Protein AF-A0A965MFN8-F1 (afdb_monomer_lite)

Foldseek 3Di:
DDDDPVPADAQDWDWDWDQDPNFIWIKTWHWYFDADPNDTDTDIDIDTHTVVVVVVVVVVVVVVVVVVVVVVVVVVVVCVVVVCVVLCVLVVVVVVVVVVDDPPPLDQDDDDHPPVCVVVSVVSNVVSVVVVVVVVVVVVLVVVLVVVLVVLVVVLVVLVVCLVVDPDPVSNVVSVVVSVVSVVVSVVSVVVSVVVVVVVPPPPDPDDDPVVVVVVVVVVVVVVVVVVVVD

pLDDT: mean 81.12, std 11.07, range [46.25, 98.06]

Sequence (231 aa):
MRPLERDLTLNTPTLFTSNHRGQPVQVVQLMEKARIDGLEGLVQVSVWQDLQQRQALAAELAVQSGLTALLLISTVCLVVVFGIRIGLKPLSSVEQAISIRSSTDLRPIRRNVPVEVMHIVQRLNKLFSEVTEEQSSRDRFISNAAHQLRNPIAAIQSLAEVAQGAPDLYEAQQRNRELVKASRSLVRLTEQLLSYERIRNIPVHKQPHEFDKFIAGILSAQISKVLKSEV

Secondary structure (DSSP, 8-state):
-PPPGGG--BT--EEEEEEETTEEEEEEEEEEEEEETTEEEEEEEEEEEEHHHHHHHHHHHHHHHHHHHHHHHHHHHHHHHHHHHHHHHHHHHHHHHHHT--TT--PPP-S---HHHHHHHHHHHHHHHHHHHHHHHHHHHHHHHHHHHHHHHHHHHHHHHHHHT-SSHHHHHHHHHHHHHHHHHHHHHHHHHHHHHHHHTS--------HHHHHHHHHHHHHHHHHTS--

Structure (mmCIF, N/CA/C/O backbone):
data_AF-A0A965MFN8-F1
#
_entry.id   AF-A0A965MFN8-F1
#
loop_
_atom_site.group_PDB
_atom_site.id
_atom_site.type_symbol
_atom_site.label_atom_id
_atom_site.label_alt_id
_atom_site.label_comp_id
_atom_site.label_asym_id
_atom_site.label_entity_id
_atom_site.label_seq_id
_atom_site.pdbx_PDB_ins_code
_atom_site.Cartn_x
_atom_site.Cartn_y
_atom_site.Cartn_z
_atom_site.occupancy
_atom_site.B_iso_or_equiv
_atom_site.auth_seq_id
_atom_site.auth_comp_id
_atom_site.auth_asym_id
_atom_site.auth_atom_id
_atom_site.pdbx_PDB_model_num
ATOM 1 N N . MET A 1 1 ? 27.382 24.927 -66.625 1.00 53.03 1 MET A N 1
ATOM 2 C CA . MET A 1 1 ? 27.795 25.845 -67.710 1.00 53.03 1 MET A CA 1
ATOM 3 C C . MET A 1 1 ? 29.182 25.393 -68.144 1.00 53.03 1 MET A C 1
ATOM 5 O O . MET A 1 1 ? 30.010 25.204 -67.265 1.00 53.03 1 MET A O 1
ATOM 9 N N . ARG A 1 2 ? 29.398 25.067 -69.427 1.00 63.47 2 ARG A N 1
ATOM 10 C CA . ARG A 1 2 ? 30.714 24.622 -69.928 1.00 63.47 2 ARG A CA 1
ATOM 11 C C . ARG A 1 2 ? 31.681 25.817 -69.843 1.00 63.47 2 ARG A C 1
ATOM 13 O O . ARG A 1 2 ? 31.294 26.871 -70.344 1.00 63.47 2 ARG A O 1
ATOM 20 N N . PRO A 1 3 ? 32.864 25.694 -69.219 1.00 58.94 3 PRO A N 1
ATOM 21 C CA . PRO A 1 3 ? 33.851 26.770 -69.219 1.00 58.94 3 PRO A CA 1
ATOM 22 C C . PRO A 1 3 ? 34.286 27.060 -70.661 1.00 58.94 3 PRO A C 1
ATOM 24 O O . PRO A 1 3 ? 34.419 26.135 -71.471 1.00 58.94 3 PRO A O 1
ATOM 27 N N . LEU A 1 4 ? 34.434 28.340 -71.010 1.00 60.00 4 LEU A N 1
ATOM 28 C CA . LEU A 1 4 ? 34.966 28.726 -72.316 1.00 60.00 4 LEU A CA 1
ATOM 29 C C . LEU A 1 4 ? 36.452 28.342 -72.367 1.00 60.00 4 LEU A C 1
ATOM 31 O O . LEU A 1 4 ? 37.129 28.369 -71.345 1.00 60.00 4 LEU A O 1
ATOM 35 N N . GLU A 1 5 ? 36.987 28.016 -73.549 1.00 58.25 5 GLU A N 1
ATOM 36 C CA . GLU A 1 5 ? 38.402 27.612 -73.727 1.00 58.25 5 GLU A CA 1
ATOM 37 C C . GLU A 1 5 ? 39.415 28.638 -73.182 1.00 58.25 5 GLU A C 1
ATOM 39 O O . GLU A 1 5 ? 40.565 28.305 -72.924 1.00 58.25 5 GLU A O 1
ATOM 44 N N . ARG A 1 6 ? 38.971 29.880 -72.960 1.00 53.03 6 ARG A N 1
ATOM 45 C CA . ARG A 1 6 ? 39.760 30.972 -72.378 1.00 53.03 6 ARG A CA 1
ATOM 46 C C . ARG A 1 6 ? 39.935 30.891 -70.858 1.00 53.03 6 ARG A C 1
ATOM 48 O O . ARG A 1 6 ? 40.827 31.553 -70.342 1.00 53.03 6 ARG A O 1
ATOM 55 N N . ASP A 1 7 ? 39.130 30.086 -70.169 1.00 58.22 7 ASP A N 1
ATOM 56 C CA . ASP A 1 7 ? 39.093 30.021 -68.701 1.00 58.22 7 ASP A CA 1
ATOM 57 C C . ASP A 1 7 ? 39.839 28.797 -68.138 1.00 58.22 7 ASP A C 1
ATOM 59 O O . ASP A 1 7 ? 39.896 28.597 -66.925 1.00 58.22 7 ASP A O 1
ATOM 63 N N . LEU A 1 8 ? 40.405 27.952 -69.006 1.00 63.88 8 LEU A N 1
ATOM 64 C CA . LEU A 1 8 ? 41.173 26.780 -68.600 1.00 63.88 8 LEU A CA 1
ATOM 65 C C . LEU A 1 8 ? 42.632 27.171 -68.338 1.00 63.88 8 LEU A C 1
ATOM 67 O O . LEU A 1 8 ? 43.411 27.435 -69.253 1.00 63.88 8 LEU A O 1
ATOM 71 N N . THR A 1 9 ? 43.011 27.198 -67.064 1.00 70.25 9 THR A N 1
ATOM 72 C CA . THR A 1 9 ? 44.396 27.426 -66.649 1.00 70.25 9 THR A CA 1
ATOM 73 C C . THR A 1 9 ? 45.233 26.146 -66.763 1.00 70.25 9 THR A C 1
ATOM 75 O O . THR A 1 9 ? 44.762 25.031 -66.521 1.00 70.25 9 THR A O 1
ATOM 78 N N . LEU A 1 10 ? 46.495 26.303 -67.176 1.00 70.94 10 LEU A N 1
ATOM 79 C CA . LEU A 1 10 ? 47.421 25.187 -67.374 1.00 70.94 10 LEU A CA 1
ATOM 80 C C . LEU A 1 10 ? 47.637 24.430 -66.053 1.00 70.94 10 LEU A C 1
ATOM 82 O O . LEU A 1 10 ? 47.920 25.049 -65.030 1.00 70.94 10 LEU A O 1
ATOM 86 N N . ASN A 1 11 ? 47.531 23.100 -66.083 1.00 72.75 11 ASN A N 1
ATOM 87 C CA . ASN A 1 11 ? 47.689 22.194 -64.937 1.00 72.75 11 ASN A CA 1
ATOM 88 C C . ASN A 1 11 ? 46.693 22.368 -63.771 1.00 72.75 11 ASN A C 1
ATOM 90 O O . ASN A 1 11 ? 46.922 21.826 -62.690 1.00 72.75 11 ASN A O 1
ATOM 94 N N . THR A 1 12 ? 45.567 23.058 -63.959 1.00 77.62 12 THR A N 1
ATOM 95 C CA . THR A 1 12 ? 44.513 23.137 -62.930 1.00 77.62 12 THR A CA 1
ATOM 96 C C . THR A 1 12 ? 43.249 22.402 -63.378 1.00 77.62 12 THR A C 1
ATOM 98 O O . THR A 1 12 ? 42.693 22.753 -64.423 1.00 77.62 12 THR A O 1
ATOM 101 N N . PRO A 1 13 ? 42.753 21.415 -62.612 1.00 79.19 13 PRO A N 1
ATOM 102 C CA . PRO A 1 13 ? 41.518 20.727 -62.953 1.00 79.19 13 PRO A CA 1
ATOM 103 C C . PRO A 1 13 ? 40.311 21.644 -62.717 1.00 79.19 13 PRO A C 1
ATOM 105 O O . PRO A 1 13 ? 40.111 22.158 -61.617 1.00 79.19 13 PRO A O 1
ATOM 108 N N . THR A 1 14 ? 39.474 21.814 -63.738 1.00 80.56 14 THR A N 1
ATOM 109 C CA . THR A 1 14 ? 38.183 22.506 -63.624 1.00 80.56 14 THR A CA 1
ATOM 110 C C . THR A 1 14 ? 37.048 21.487 -63.593 1.00 80.56 14 THR A C 1
ATOM 112 O O . THR A 1 14 ? 37.000 20.558 -64.400 1.00 80.56 14 THR A O 1
ATOM 115 N N . LEU A 1 15 ? 36.147 21.638 -62.622 1.00 80.31 15 LEU A N 1
ATOM 116 C CA . LEU A 1 15 ? 35.025 20.734 -62.369 1.00 80.31 15 LEU A CA 1
ATOM 117 C C . LEU A 1 15 ? 33.720 21.413 -62.778 1.00 80.31 15 LEU A C 1
ATOM 119 O O . LEU A 1 15 ? 33.398 22.487 -62.274 1.00 80.31 15 LEU A O 1
ATOM 123 N N . PHE A 1 16 ? 32.933 20.777 -63.640 1.00 80.69 16 PHE A N 1
ATOM 124 C CA . PHE A 1 16 ? 31.584 21.248 -63.951 1.00 80.69 16 PHE A CA 1
ATOM 125 C C . PHE A 1 16 ? 30.660 20.098 -64.330 1.00 80.69 16 PHE A C 1
ATOM 127 O O . PHE A 1 16 ? 31.084 19.049 -64.809 1.00 80.69 16 PHE A O 1
ATOM 134 N N . THR A 1 17 ? 29.362 20.314 -64.154 1.00 82.12 17 THR A N 1
ATOM 135 C CA . THR A 1 17 ? 28.343 19.372 -64.618 1.00 82.12 17 THR A CA 1
ATOM 136 C C . THR A 1 17 ? 27.941 19.715 -66.046 1.00 82.12 17 THR A C 1
ATOM 138 O O . THR A 1 17 ? 27.705 20.883 -66.384 1.00 82.12 17 THR A O 1
ATOM 141 N N . SER A 1 18 ? 27.846 18.691 -66.884 1.00 82.94 18 SER A N 1
ATOM 142 C CA . SER A 1 18 ? 27.355 18.786 -68.253 1.00 82.94 18 SER A CA 1
ATOM 143 C C . SER A 1 18 ? 26.322 17.700 -68.523 1.00 82.94 18 SER A C 1
ATOM 145 O O . SER A 1 18 ? 26.161 16.772 -67.736 1.00 82.94 18 SER A O 1
ATOM 147 N N . ASN A 1 19 ? 25.612 17.821 -69.636 1.00 83.25 19 ASN A N 1
ATOM 148 C CA . ASN A 1 19 ? 24.727 16.777 -70.120 1.00 83.25 19 ASN A CA 1
ATOM 149 C C . ASN A 1 19 ? 25.357 16.189 -71.385 1.00 83.25 19 ASN A C 1
ATOM 151 O O . ASN A 1 19 ? 25.541 16.908 -72.369 1.00 83.25 19 ASN A O 1
ATOM 155 N N . HIS A 1 20 ? 25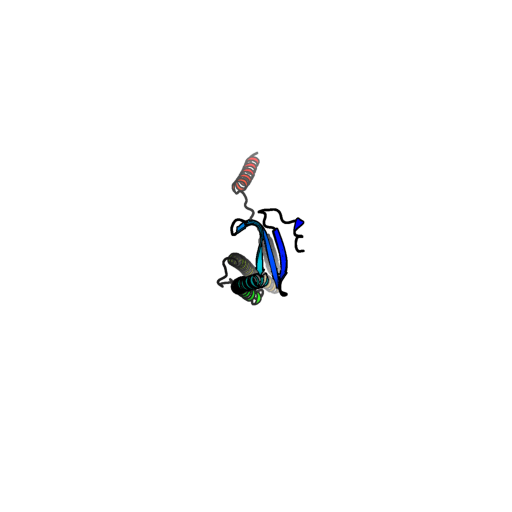.737 14.913 -71.352 1.00 77.69 20 HIS A N 1
ATOM 156 C CA . HIS A 1 20 ? 26.329 14.229 -72.498 1.00 77.69 20 HIS A CA 1
ATOM 157 C C . HIS A 1 20 ? 25.423 13.067 -72.900 1.00 77.69 20 HIS A C 1
ATOM 159 O O . HIS A 1 20 ? 25.123 12.203 -72.085 1.00 77.69 20 HIS A O 1
ATOM 165 N N . ARG A 1 21 ? 24.948 13.068 -74.156 1.00 77.62 21 ARG A N 1
ATOM 166 C CA . ARG A 1 21 ? 23.999 12.067 -74.693 1.00 77.62 21 ARG A CA 1
ATOM 167 C C . ARG A 1 21 ? 22.713 11.901 -73.858 1.00 77.62 21 ARG A C 1
ATOM 169 O O . ARG A 1 21 ? 22.150 10.816 -73.795 1.00 77.62 21 ARG A O 1
ATOM 176 N N . GLY A 1 22 ? 22.242 12.982 -73.233 1.00 76.56 22 GLY A N 1
ATOM 177 C CA . GLY A 1 22 ? 21.027 12.985 -72.409 1.00 76.56 22 GLY A CA 1
ATOM 178 C C . GLY A 1 22 ? 21.224 12.525 -70.960 1.00 76.56 22 GLY A C 1
ATOM 179 O O . GLY A 1 22 ? 20.256 12.548 -70.203 1.00 76.56 22 GLY A O 1
ATOM 180 N N . GLN A 1 23 ? 22.447 12.160 -70.555 1.00 78.19 23 GLN A N 1
ATOM 181 C CA . GLN A 1 23 ? 22.787 11.810 -69.176 1.00 78.19 23 GLN A CA 1
ATOM 182 C C . GLN A 1 23 ? 23.608 12.915 -68.485 1.00 78.19 23 GLN A C 1
ATOM 184 O O . GLN A 1 23 ? 24.563 13.445 -69.071 1.00 78.19 23 GLN A O 1
ATOM 189 N N . PRO A 1 24 ? 23.282 13.267 -67.225 1.00 81.06 24 PRO A N 1
ATOM 190 C CA . PRO A 1 24 ? 24.093 14.189 -66.444 1.00 81.06 24 PRO A CA 1
ATOM 191 C C . PRO A 1 24 ? 25.457 13.554 -66.146 1.00 81.06 24 PRO A C 1
ATOM 193 O O . PRO A 1 24 ? 25.541 12.489 -65.537 1.00 81.06 24 PRO A O 1
ATOM 196 N N . VAL A 1 25 ? 26.531 14.236 -66.537 1.00 83.94 25 VAL A N 1
ATOM 197 C CA . VAL A 1 25 ? 27.917 13.815 -66.306 1.00 83.94 25 VAL A CA 1
ATOM 198 C C . VAL A 1 25 ? 28.705 14.895 -65.565 1.00 83.94 25 VAL A C 1
ATOM 200 O O . VAL A 1 25 ? 28.526 16.095 -65.797 1.00 83.94 25 VAL A O 1
ATOM 203 N N . GLN A 1 26 ? 29.591 14.473 -64.668 1.00 84.31 26 GLN A N 1
ATOM 204 C CA . GLN A 1 26 ? 30.546 15.333 -63.986 1.00 84.31 26 GLN A CA 1
ATOM 205 C C . GLN A 1 26 ? 31.800 15.331 -64.840 1.00 84.31 26 GLN A C 1
ATOM 207 O O . GLN A 1 26 ? 32.370 14.275 -65.107 1.00 84.31 26 GLN A O 1
ATOM 212 N N . VAL A 1 27 ? 32.188 16.503 -65.322 1.00 84.25 27 VAL A N 1
ATOM 213 C CA . VAL A 1 27 ? 33.329 16.656 -66.214 1.00 84.25 27 VAL A CA 1
ATOM 214 C C . VAL A 1 27 ? 34.469 17.280 -65.432 1.00 84.25 27 VAL A C 1
ATOM 216 O O . VAL A 1 27 ? 34.298 18.330 -64.808 1.00 84.25 27 VAL A O 1
ATOM 219 N N . VAL A 1 28 ? 35.625 16.626 -65.481 1.00 84.06 28 VAL A N 1
ATOM 220 C CA . VAL A 1 28 ? 36.903 17.194 -65.052 1.00 84.06 28 VAL A CA 1
ATOM 221 C C . VAL A 1 28 ? 37.689 17.525 -66.308 1.00 84.06 28 VAL A C 1
ATOM 223 O O . VAL A 1 28 ? 37.905 16.645 -67.143 1.00 84.06 28 VAL A O 1
ATOM 226 N N . GLN A 1 29 ? 38.090 18.781 -66.465 1.00 83.62 29 GLN A N 1
ATOM 227 C CA . GLN A 1 29 ? 38.921 19.207 -67.588 1.00 83.62 29 GLN A CA 1
ATOM 228 C C . GLN A 1 29 ? 40.271 19.707 -67.101 1.00 83.62 29 GLN A C 1
ATOM 230 O O . GLN A 1 29 ? 40.341 20.510 -66.170 1.00 83.62 29 GLN A O 1
ATOM 235 N N . LEU A 1 30 ? 41.327 19.235 -67.759 1.00 84.12 30 LEU A N 1
ATOM 236 C CA . LEU A 1 30 ? 42.710 19.615 -67.512 1.00 84.12 30 LEU A CA 1
ATOM 237 C C . LEU A 1 30 ? 43.373 19.982 -68.841 1.00 84.12 30 LEU A C 1
ATOM 239 O O . LEU A 1 30 ? 43.237 19.254 -69.824 1.00 84.12 30 LEU A O 1
ATOM 243 N N . MET A 1 31 ? 44.096 21.101 -68.866 1.00 77.88 31 MET A N 1
ATOM 244 C CA . MET A 1 31 ? 45.007 21.429 -69.962 1.00 77.88 31 MET A CA 1
ATOM 245 C C . MET A 1 31 ? 46.431 21.109 -69.536 1.00 77.88 31 MET A C 1
ATOM 247 O O . MET A 1 31 ? 46.921 21.667 -68.552 1.00 77.88 31 MET A O 1
ATOM 251 N N . GLU A 1 32 ? 47.088 20.239 -70.291 1.00 79.00 32 GLU A N 1
ATOM 252 C CA . GLU A 1 32 ? 48.467 19.826 -70.053 1.00 79.00 32 GLU A CA 1
ATOM 253 C C . GLU A 1 32 ? 49.309 20.073 -71.310 1.00 79.00 32 GLU A C 1
ATOM 255 O O . GLU A 1 32 ? 48.815 20.010 -72.439 1.00 79.00 32 GLU A O 1
ATOM 260 N N . LYS A 1 33 ? 50.596 20.385 -71.126 1.00 77.12 33 LYS A N 1
ATOM 261 C CA . LYS A 1 33 ? 51.555 20.417 -72.235 1.00 77.12 33 LYS A CA 1
ATOM 262 C C . LYS A 1 33 ? 51.973 18.985 -72.544 1.00 77.12 33 LYS A C 1
ATOM 264 O O . LYS A 1 33 ? 52.674 18.377 -71.742 1.00 77.12 33 LYS A O 1
ATOM 269 N N . ALA A 1 34 ? 51.588 18.472 -73.705 1.00 77.25 34 ALA A N 1
ATOM 270 C CA . ALA A 1 34 ? 52.027 17.162 -74.162 1.00 77.25 34 ALA A CA 1
ATOM 271 C C . ALA A 1 34 ? 52.982 17.313 -75.347 1.00 77.25 34 ALA A C 1
ATOM 273 O O . ALA A 1 34 ? 52.819 18.195 -76.195 1.00 77.25 34 ALA A O 1
ATOM 274 N N . ARG A 1 35 ? 53.980 16.430 -75.405 1.00 73.94 35 ARG A N 1
ATOM 275 C CA . ARG A 1 35 ? 54.872 16.296 -76.555 1.00 73.94 35 ARG A CA 1
ATOM 276 C C . ARG A 1 35 ? 54.541 14.987 -77.263 1.00 73.94 35 ARG A C 1
ATOM 278 O O . ARG A 1 35 ? 54.727 13.923 -76.680 1.00 73.94 35 ARG A O 1
ATOM 285 N N . ILE A 1 36 ? 54.054 15.069 -78.498 1.00 73.06 36 ILE A N 1
ATOM 286 C CA . ILE A 1 36 ? 53.738 13.905 -79.341 1.00 73.06 36 ILE A CA 1
ATOM 287 C C . ILE A 1 36 ? 54.538 14.062 -80.637 1.00 73.06 36 ILE A C 1
ATOM 289 O O . ILE A 1 36 ? 54.456 15.109 -81.275 1.00 73.06 36 ILE A O 1
ATOM 293 N N . ASP A 1 37 ? 55.369 13.073 -80.977 1.00 71.81 37 ASP A N 1
ATOM 294 C CA . ASP A 1 37 ? 56.243 13.075 -82.166 1.00 71.81 37 ASP A CA 1
ATOM 295 C C . ASP A 1 37 ? 57.053 14.371 -82.370 1.00 71.81 37 ASP A C 1
ATOM 297 O O . ASP A 1 37 ? 57.195 14.897 -83.471 1.00 71.81 37 ASP A O 1
ATOM 301 N N . GLY A 1 38 ? 57.602 14.912 -81.277 1.00 71.25 38 GLY A N 1
ATOM 302 C CA . GLY A 1 38 ? 58.466 16.098 -81.311 1.00 71.25 38 GLY A CA 1
ATOM 303 C C . GLY A 1 38 ? 57.737 17.443 -81.420 1.00 71.25 38 GLY A C 1
ATOM 304 O O . GLY A 1 38 ? 58.394 18.476 -81.313 1.00 71.25 38 GLY A O 1
ATOM 305 N N . LEU A 1 39 ? 56.405 17.457 -81.545 1.00 67.75 39 LEU A N 1
ATOM 306 C CA . LEU A 1 39 ? 55.591 18.671 -81.452 1.00 67.75 39 LEU A CA 1
ATOM 307 C C . LEU A 1 39 ? 55.124 18.899 -80.010 1.00 67.75 39 LEU A C 1
ATOM 309 O O . LEU A 1 39 ? 54.522 18.019 -79.395 1.00 67.75 39 LEU A O 1
ATOM 313 N N . GLU A 1 40 ? 55.397 20.089 -79.472 1.00 74.75 40 GLU A N 1
ATOM 314 C CA . GLU A 1 40 ? 54.852 20.552 -78.191 1.00 74.75 40 GLU A CA 1
ATOM 315 C C . GLU A 1 40 ? 53.531 21.287 -78.420 1.00 74.75 40 GLU A C 1
ATOM 317 O O . GLU A 1 40 ? 53.484 22.296 -79.124 1.00 74.75 40 GLU A O 1
ATOM 322 N N . GLY A 1 41 ? 52.456 20.789 -77.809 1.00 75.81 41 GLY A N 1
ATOM 323 C CA . GLY A 1 41 ? 51.125 21.376 -77.912 1.00 75.81 41 GLY A CA 1
ATOM 324 C C . GLY A 1 41 ? 50.361 21.313 -76.593 1.00 75.81 41 GLY A C 1
ATOM 325 O O . GLY A 1 41 ? 50.662 20.512 -75.707 1.00 75.81 41 GLY A O 1
ATOM 326 N N . LEU A 1 42 ? 49.360 22.182 -76.455 1.00 77.94 42 LEU A N 1
ATOM 327 C CA . LEU A 1 42 ? 48.396 22.102 -75.361 1.00 77.94 42 LEU A CA 1
ATOM 328 C C . LEU A 1 42 ? 47.372 21.020 -75.698 1.00 77.94 42 LEU A C 1
ATOM 330 O O . LEU A 1 42 ? 46.674 21.123 -76.704 1.00 77.94 42 LEU A O 1
ATOM 334 N N . VAL A 1 43 ? 47.278 19.995 -74.857 1.00 78.88 43 VAL A N 1
ATOM 335 C CA . VAL A 1 43 ? 46.268 18.944 -74.975 1.00 78.88 43 VAL A CA 1
ATOM 336 C C . VAL A 1 43 ? 45.242 19.140 -73.871 1.00 78.88 43 VAL A C 1
ATOM 338 O O . VAL A 1 43 ? 45.578 19.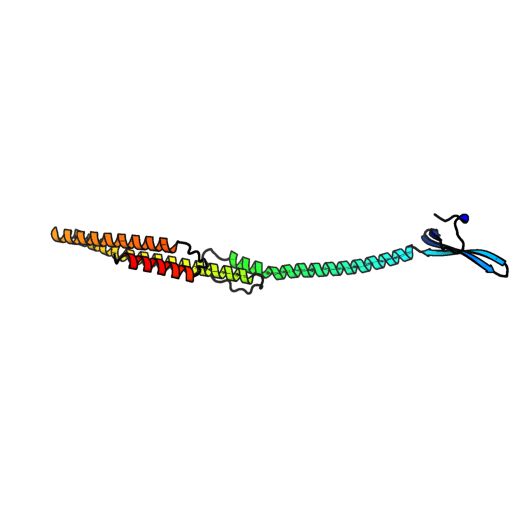265 -72.694 1.00 78.88 43 VAL A O 1
ATOM 341 N N . GLN A 1 44 ? 43.970 19.178 -74.264 1.00 79.19 44 GLN A N 1
ATOM 342 C CA . GLN A 1 44 ? 42.855 19.198 -73.331 1.00 79.19 44 GLN A CA 1
ATOM 343 C C . GLN A 1 44 ? 42.407 17.765 -73.054 1.00 79.19 44 GLN A C 1
ATOM 345 O O . GLN A 1 44 ? 41.835 17.098 -73.916 1.00 79.19 44 GLN A O 1
ATOM 350 N N . VAL A 1 45 ? 42.616 17.311 -71.824 1.00 80.50 45 VAL A N 1
ATOM 351 C CA . VAL A 1 45 ? 42.101 16.034 -71.338 1.00 80.50 45 VAL A CA 1
ATOM 352 C C . VAL A 1 45 ? 40.780 16.306 -70.628 1.00 80.50 45 VAL A C 1
ATOM 354 O O . VAL A 1 45 ? 40.711 17.097 -69.688 1.00 80.50 45 VAL A O 1
ATOM 357 N N . SER A 1 46 ? 39.705 15.678 -71.103 1.00 79.69 46 SER A N 1
ATOM 358 C CA . SER A 1 46 ? 38.393 15.717 -70.453 1.00 79.69 46 SER A CA 1
ATOM 359 C C . SER A 1 46 ? 38.039 14.318 -69.973 1.00 79.69 46 SER A C 1
ATOM 361 O O . SER A 1 46 ? 38.060 13.376 -70.760 1.00 79.69 46 SER A O 1
ATOM 363 N N . VAL A 1 47 ? 37.703 14.189 -68.693 1.00 82.62 47 VAL A N 1
ATOM 364 C CA . VAL A 1 47 ? 37.198 12.945 -68.105 1.00 82.62 47 VAL A CA 1
ATOM 365 C C . VAL A 1 47 ? 35.747 13.170 -67.710 1.00 82.62 47 VAL A C 1
ATOM 367 O O . VAL A 1 47 ? 35.436 14.123 -66.995 1.00 82.62 47 VAL A O 1
ATOM 370 N N . TRP A 1 48 ? 34.858 12.302 -68.187 1.00 82.06 48 TRP A N 1
ATOM 371 C CA . TRP A 1 48 ? 33.429 12.339 -67.883 1.00 82.06 48 TRP A CA 1
ATOM 372 C C . TRP A 1 48 ? 33.081 11.200 -66.922 1.00 82.06 48 TRP A C 1
ATOM 374 O O . TRP A 1 48 ? 33.400 10.046 -67.198 1.00 82.06 48 TRP A O 1
ATOM 384 N N . GLN A 1 49 ? 32.404 11.512 -65.819 1.00 80.88 49 GLN A N 1
ATOM 385 C CA . GLN A 1 49 ? 31.855 10.533 -64.881 1.00 80.88 49 GLN A CA 1
ATOM 386 C C . GLN A 1 49 ? 30.323 10.590 -64.900 1.00 80.88 49 GLN A C 1
ATOM 388 O O . GLN A 1 49 ? 29.745 11.667 -64.766 1.00 80.88 49 GLN A O 1
ATOM 393 N N . ASP A 1 50 ? 29.663 9.442 -65.035 1.00 82.00 50 ASP A N 1
ATOM 394 C CA . ASP A 1 50 ? 28.199 9.331 -65.038 1.00 82.00 50 ASP A CA 1
ATOM 395 C C . ASP A 1 50 ? 27.611 9.566 -63.628 1.00 82.00 50 ASP A C 1
ATOM 397 O O . ASP A 1 50 ? 27.954 8.861 -62.672 1.00 82.00 50 ASP A O 1
ATOM 401 N N . LEU A 1 51 ? 26.728 10.567 -63.474 1.00 79.62 51 LEU A N 1
ATOM 402 C CA . LEU A 1 51 ? 26.054 10.830 -62.195 1.00 79.62 51 LEU A CA 1
ATOM 403 C C . LEU A 1 51 ? 24.907 9.855 -61.922 1.00 79.62 51 LEU A C 1
ATOM 405 O O . LEU A 1 51 ? 24.601 9.642 -60.749 1.00 79.62 51 LEU A O 1
ATOM 409 N N . GLN A 1 52 ? 24.264 9.276 -62.942 1.00 78.19 52 GLN A N 1
ATOM 410 C CA . GLN A 1 52 ? 23.129 8.369 -62.736 1.00 78.19 52 GLN A CA 1
ATOM 411 C C . GLN A 1 52 ? 23.573 7.097 -62.021 1.00 78.19 52 GLN A C 1
ATOM 413 O O . GLN A 1 52 ? 22.929 6.684 -61.061 1.00 78.19 52 GLN A O 1
ATOM 418 N N . GLN A 1 53 ? 24.714 6.527 -62.414 1.00 75.12 53 GLN A N 1
ATOM 419 C CA . GLN A 1 53 ? 25.286 5.348 -61.754 1.00 75.12 53 GLN A CA 1
ATOM 420 C C . GLN A 1 53 ? 25.646 5.636 -60.292 1.00 75.12 53 GLN A C 1
ATOM 422 O O . GLN A 1 53 ? 25.345 4.844 -59.400 1.00 75.12 53 GLN A O 1
ATOM 427 N N . ARG A 1 54 ? 26.225 6.814 -60.023 1.00 82.12 54 ARG A N 1
ATOM 428 C CA . ARG A 1 54 ? 26.541 7.250 -58.657 1.00 82.12 54 ARG A CA 1
ATOM 429 C C . ARG A 1 54 ? 25.280 7.451 -57.812 1.00 82.12 54 ARG A C 1
ATOM 431 O O . ARG A 1 54 ? 25.271 7.074 -56.644 1.00 82.12 54 ARG A O 1
ATOM 438 N N . GLN A 1 55 ? 24.232 8.050 -58.378 1.00 82.75 55 GLN A N 1
ATOM 439 C CA . GLN A 1 55 ? 22.961 8.272 -57.685 1.00 82.75 55 GLN A CA 1
ATOM 440 C C . GLN A 1 55 ? 22.196 6.970 -57.449 1.00 82.75 55 GLN A C 1
ATOM 442 O O . GLN A 1 55 ? 21.634 6.812 -56.374 1.00 82.75 55 GLN A O 1
ATOM 447 N N . ALA A 1 56 ? 22.209 6.036 -58.402 1.00 82.38 56 ALA A N 1
ATOM 448 C CA . ALA A 1 56 ? 21.589 4.724 -58.249 1.00 82.38 56 ALA A CA 1
ATOM 449 C C . ALA A 1 56 ? 22.240 3.936 -57.106 1.00 82.38 56 ALA A C 1
ATOM 451 O O . ALA A 1 56 ? 21.536 3.467 -56.218 1.00 82.38 56 ALA A O 1
ATOM 452 N N . LEU A 1 57 ? 23.577 3.899 -57.062 1.00 82.81 57 LEU A N 1
ATOM 453 C CA . LEU A 1 57 ? 24.317 3.273 -55.964 1.00 82.81 57 LEU A CA 1
ATOM 454 C C . LEU A 1 57 ? 24.028 3.963 -54.620 1.00 82.81 57 LEU A C 1
ATOM 456 O O . LEU A 1 57 ? 23.783 3.304 -53.614 1.00 82.81 57 LEU A O 1
ATOM 460 N N . ALA A 1 58 ? 24.028 5.300 -54.590 1.00 86.19 58 ALA A N 1
ATOM 461 C CA . ALA A 1 58 ? 23.714 6.053 -53.378 1.00 86.19 58 ALA A CA 1
ATOM 462 C C . ALA A 1 58 ? 22.272 5.808 -52.900 1.00 86.19 58 ALA A C 1
ATOM 464 O O . ALA A 1 58 ? 22.044 5.691 -51.698 1.00 86.19 58 ALA A O 1
ATOM 465 N N . ALA A 1 59 ? 21.313 5.707 -53.823 1.00 87.50 59 ALA A N 1
ATOM 466 C CA . ALA A 1 59 ? 19.920 5.404 -53.521 1.00 87.50 59 ALA A CA 1
ATOM 467 C C . ALA A 1 59 ? 19.757 3.970 -53.001 1.00 87.50 59 ALA A C 1
ATOM 469 O O . ALA A 1 59 ? 19.057 3.765 -52.015 1.00 87.50 59 ALA A O 1
ATOM 470 N N . GLU A 1 60 ? 20.439 2.995 -53.600 1.00 90.19 60 GLU A N 1
ATOM 471 C CA . GLU A 1 60 ? 20.440 1.604 -53.139 1.00 90.19 60 GLU A CA 1
ATOM 472 C C . GLU A 1 60 ? 20.989 1.487 -51.709 1.00 90.19 60 GLU A C 1
ATOM 474 O O . GLU A 1 60 ? 20.334 0.921 -50.831 1.00 90.19 60 GLU A O 1
ATOM 479 N N . LEU A 1 61 ? 22.127 2.133 -51.430 1.00 91.00 61 LEU A N 1
ATOM 480 C CA . LEU A 1 61 ? 22.707 2.199 -50.086 1.00 91.00 61 LEU A CA 1
ATOM 481 C C . LEU A 1 61 ? 21.796 2.940 -49.092 1.00 91.00 61 LEU A C 1
ATOM 483 O O . LEU A 1 61 ? 21.681 2.536 -47.930 1.00 91.00 61 LEU A O 1
ATOM 487 N N . ALA A 1 62 ? 21.122 4.009 -49.525 1.00 92.81 62 ALA A N 1
ATOM 488 C CA . ALA A 1 62 ? 20.173 4.750 -48.696 1.00 92.81 62 ALA A CA 1
ATOM 489 C C . ALA A 1 62 ? 18.937 3.905 -48.351 1.00 92.81 62 ALA A C 1
ATOM 491 O O . ALA A 1 62 ? 18.488 3.910 -47.207 1.00 92.81 62 ALA A O 1
ATOM 492 N N . VAL A 1 63 ? 18.412 3.134 -49.307 1.00 94.88 63 VAL A N 1
ATOM 493 C CA . VAL A 1 63 ? 17.278 2.229 -49.079 1.00 94.88 63 VAL A CA 1
ATOM 494 C C . VAL A 1 63 ? 17.682 1.093 -48.144 1.00 94.88 63 VAL A C 1
ATOM 496 O O . VAL A 1 63 ? 16.967 0.815 -47.182 1.00 94.88 63 VAL A O 1
ATOM 499 N N . GLN A 1 64 ? 18.841 0.470 -48.363 1.00 93.69 64 GLN A N 1
ATOM 500 C CA . GLN A 1 64 ? 19.325 -0.620 -47.516 1.00 93.69 64 GLN A CA 1
ATOM 501 C C . GLN A 1 64 ? 19.586 -0.161 -46.071 1.00 93.69 64 GLN A C 1
ATOM 503 O O . GLN A 1 64 ? 19.155 -0.815 -45.114 1.00 93.69 64 GLN A O 1
ATOM 508 N N . SER A 1 65 ? 20.258 0.980 -45.893 1.00 94.00 65 SER A N 1
ATOM 509 C CA . SER A 1 65 ? 20.490 1.562 -44.563 1.00 94.00 65 SER A CA 1
ATOM 510 C C . SER A 1 65 ? 19.186 2.023 -43.905 1.00 94.00 65 SER A C 1
ATOM 512 O O . SER A 1 65 ? 18.989 1.769 -42.717 1.00 94.00 65 SER A O 1
ATOM 514 N N . GLY A 1 66 ? 18.259 2.602 -44.673 1.00 95.88 66 GLY A N 1
ATOM 515 C CA . GLY A 1 66 ? 16.928 2.989 -44.207 1.00 95.88 66 GLY A CA 1
ATOM 516 C C . GLY A 1 66 ? 16.099 1.800 -43.722 1.00 95.88 66 GLY A C 1
ATOM 517 O O . GLY A 1 66 ? 15.532 1.856 -42.633 1.00 95.88 66 GLY A O 1
ATOM 518 N N . LEU A 1 67 ? 16.085 0.694 -44.471 1.00 96.69 67 LEU A N 1
ATOM 519 C CA . LEU A 1 67 ? 15.424 -0.552 -44.065 1.00 96.69 67 LEU A CA 1
ATOM 520 C C . LEU A 1 67 ? 16.030 -1.118 -42.779 1.00 96.69 67 LEU A C 1
ATOM 522 O O . LEU A 1 67 ? 15.297 -1.525 -41.878 1.00 96.69 67 LEU A O 1
ATOM 526 N N . THR A 1 68 ? 17.359 -1.096 -42.664 1.00 96.31 68 THR A N 1
ATOM 527 C CA . THR A 1 68 ? 18.064 -1.563 -41.462 1.00 96.31 68 THR A CA 1
ATOM 528 C C . THR A 1 68 ? 17.718 -0.698 -40.246 1.00 96.31 68 THR A C 1
ATOM 530 O O . THR A 1 68 ? 17.396 -1.223 -39.180 1.00 96.31 68 THR A O 1
ATOM 533 N N . ALA A 1 69 ? 17.712 0.629 -40.403 1.00 96.31 69 ALA A N 1
ATOM 534 C CA . ALA A 1 69 ? 17.322 1.561 -39.348 1.00 96.31 69 ALA A CA 1
ATOM 535 C C . ALA A 1 69 ? 15.854 1.375 -38.934 1.00 96.31 69 ALA A C 1
ATOM 537 O O . ALA A 1 69 ? 15.546 1.341 -37.743 1.00 96.31 69 ALA A O 1
ATOM 538 N N . LEU A 1 70 ? 14.954 1.194 -39.903 1.00 97.94 70 LEU A N 1
ATOM 539 C CA . LEU A 1 70 ? 13.536 0.952 -39.650 1.00 97.94 70 LEU A CA 1
ATOM 540 C C . LEU A 1 70 ? 13.318 -0.356 -38.884 1.00 97.94 70 LEU A C 1
ATOM 542 O O . LEU A 1 70 ? 12.535 -0.383 -37.935 1.00 97.94 70 LEU A O 1
ATOM 546 N N . LEU A 1 71 ? 14.045 -1.418 -39.237 1.00 98.00 71 LEU A N 1
ATOM 547 C CA . LEU A 1 71 ? 13.994 -2.694 -38.526 1.00 98.00 71 LEU A CA 1
ATOM 548 C C . LEU A 1 71 ? 14.457 -2.540 -37.072 1.00 98.00 71 LEU A C 1
ATOM 550 O O . LEU A 1 71 ? 13.783 -3.031 -36.162 1.00 98.00 71 LEU A O 1
ATOM 554 N N . LEU A 1 72 ? 15.550 -1.811 -36.827 1.00 98.00 72 LEU A N 1
ATOM 555 C CA . LEU A 1 72 ? 16.030 -1.527 -35.470 1.00 98.00 72 LEU A CA 1
ATOM 556 C C . LEU A 1 72 ? 15.008 -0.726 -34.657 1.00 98.00 72 LEU A C 1
ATOM 558 O O . LEU A 1 72 ? 14.667 -1.127 -33.545 1.00 98.00 72 LEU A O 1
ATOM 562 N N . ILE A 1 73 ? 14.466 0.358 -35.219 1.00 97.94 73 ILE A N 1
ATOM 563 C CA . ILE A 1 73 ? 13.446 1.185 -34.559 1.00 97.94 73 ILE A CA 1
ATOM 564 C C . ILE A 1 73 ? 12.200 0.352 -34.246 1.00 97.94 73 ILE A C 1
ATOM 566 O O . ILE A 1 73 ? 11.692 0.399 -33.125 1.00 97.94 73 ILE A O 1
ATOM 570 N N . SER A 1 74 ? 11.730 -0.450 -35.204 1.00 97.81 74 SER A N 1
ATOM 571 C CA . SER A 1 74 ? 10.581 -1.336 -35.014 1.00 97.81 74 SER A CA 1
ATOM 572 C C . SER A 1 74 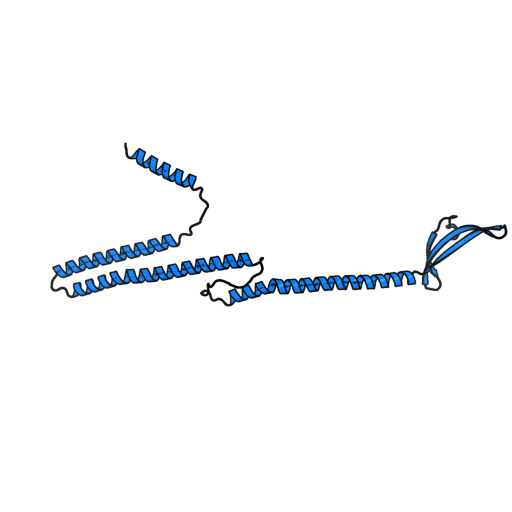? 10.840 -2.364 -33.913 1.00 97.81 74 SER A C 1
ATOM 574 O O . SER A 1 74 ? 9.957 -2.625 -33.098 1.00 97.81 74 SER A O 1
ATOM 576 N N . THR A 1 75 ? 12.050 -2.921 -33.851 1.00 98.06 75 THR A N 1
ATOM 577 C CA . THR A 1 75 ? 12.441 -3.889 -32.818 1.00 98.06 75 THR A CA 1
ATOM 578 C C . THR A 1 75 ? 12.437 -3.245 -31.435 1.00 98.06 75 THR A C 1
ATOM 580 O O . THR A 1 75 ? 11.822 -3.779 -30.514 1.00 98.06 75 THR A O 1
ATOM 583 N N . VAL A 1 76 ? 13.055 -2.069 -31.287 1.00 98.00 76 VAL A N 1
ATOM 584 C CA . VAL A 1 76 ? 13.062 -1.319 -30.021 1.00 98.00 76 VAL A CA 1
ATOM 585 C C . VAL A 1 76 ? 11.639 -0.953 -29.601 1.00 98.00 76 VAL A C 1
ATOM 587 O O . VAL A 1 76 ? 11.266 -1.177 -28.453 1.00 98.00 76 VAL A O 1
ATOM 590 N N . CYS A 1 77 ? 10.820 -0.454 -30.529 1.00 97.88 77 CYS A N 1
ATOM 591 C CA . CYS A 1 77 ? 9.418 -0.132 -30.272 1.00 97.88 77 CYS A CA 1
ATOM 592 C C . CYS A 1 77 ? 8.644 -1.358 -29.765 1.00 97.88 77 CYS A C 1
ATOM 594 O O . CYS A 1 77 ? 7.959 -1.282 -28.745 1.00 97.88 77 CYS A O 1
ATOM 596 N N . LEU A 1 78 ? 8.811 -2.511 -30.421 1.00 97.38 78 LEU A N 1
ATOM 597 C CA . LEU A 1 78 ? 8.178 -3.762 -30.012 1.00 97.38 78 LEU A CA 1
ATOM 598 C C . LEU A 1 78 ? 8.619 -4.167 -28.601 1.00 97.38 78 LEU A C 1
ATOM 600 O O . LEU A 1 78 ? 7.763 -4.435 -27.760 1.00 97.38 78 LEU A O 1
ATOM 604 N N . VAL A 1 79 ? 9.924 -4.144 -28.314 1.00 96.88 79 VAL A N 1
ATOM 605 C CA . VAL A 1 79 ? 10.474 -4.456 -26.984 1.00 96.88 79 VAL A CA 1
ATOM 606 C C . VAL A 1 79 ? 9.910 -3.522 -25.915 1.00 96.88 79 VAL A C 1
ATOM 608 O O . VAL A 1 79 ? 9.501 -3.995 -24.858 1.00 96.88 79 VAL A O 1
ATOM 611 N N . VAL A 1 80 ? 9.825 -2.217 -26.183 1.00 96.25 80 VAL A N 1
ATOM 612 C CA . VAL A 1 80 ? 9.270 -1.232 -25.244 1.00 96.25 80 VAL A CA 1
ATOM 613 C C . VAL A 1 80 ? 7.784 -1.486 -24.997 1.00 96.25 80 VAL A C 1
ATOM 615 O O . VAL A 1 80 ? 7.364 -1.573 -23.845 1.00 96.25 80 VAL A O 1
ATOM 618 N N . VAL A 1 81 ? 6.980 -1.669 -26.049 1.00 93.81 81 VAL A N 1
ATOM 619 C CA . VAL A 1 81 ? 5.539 -1.941 -25.913 1.00 93.81 81 VAL A CA 1
ATOM 620 C C . VAL A 1 81 ? 5.299 -3.235 -25.135 1.00 93.81 81 VAL A C 1
ATOM 622 O O . VAL A 1 81 ? 4.437 -3.280 -24.254 1.00 93.81 81 VAL A O 1
ATOM 625 N N . PHE A 1 82 ? 6.061 -4.289 -25.428 1.00 93.69 82 PHE A N 1
ATOM 626 C CA . PHE A 1 82 ? 5.941 -5.567 -24.731 1.00 93.69 82 PHE A CA 1
ATOM 627 C C . PHE A 1 82 ? 6.423 -5.465 -23.278 1.00 93.69 82 PHE A C 1
ATOM 629 O O . PHE A 1 82 ? 5.744 -5.944 -22.370 1.00 93.69 82 PHE A O 1
ATOM 636 N N . GLY A 1 83 ? 7.539 -4.772 -23.047 1.00 89.69 83 GLY A N 1
ATOM 637 C CA . GLY A 1 83 ? 8.104 -4.514 -21.725 1.00 89.69 83 GLY A CA 1
ATOM 638 C C . GLY A 1 83 ? 7.153 -3.728 -20.828 1.00 89.69 83 GLY A C 1
ATOM 639 O O . GLY A 1 83 ? 6.922 -4.133 -19.693 1.00 89.69 83 GLY A O 1
ATOM 640 N N . ILE A 1 84 ? 6.514 -2.676 -21.349 1.00 88.12 84 ILE A N 1
ATOM 641 C CA . ILE A 1 84 ? 5.500 -1.901 -20.621 1.00 88.12 84 ILE A CA 1
ATOM 642 C C . ILE A 1 84 ? 4.281 -2.773 -20.299 1.00 88.12 84 ILE A C 1
ATOM 644 O O . ILE A 1 84 ? 3.823 -2.792 -19.158 1.00 88.12 84 ILE A O 1
ATOM 648 N N . ARG A 1 85 ? 3.760 -3.537 -21.270 1.00 84.56 85 ARG A N 1
ATOM 649 C CA . ARG A 1 85 ? 2.595 -4.414 -21.045 1.00 84.56 85 ARG A CA 1
ATOM 650 C C . ARG A 1 85 ? 2.861 -5.478 -19.982 1.00 84.56 85 ARG A C 1
ATOM 652 O O . ARG A 1 85 ? 1.999 -5.722 -19.141 1.00 84.56 85 ARG A O 1
ATOM 659 N N . ILE A 1 86 ? 4.038 -6.103 -20.006 1.00 81.69 86 ILE A N 1
ATOM 660 C CA . ILE A 1 86 ? 4.432 -7.095 -18.998 1.00 81.69 86 ILE A CA 1
ATOM 661 C C . ILE A 1 86 ? 4.689 -6.416 -17.649 1.00 81.69 86 ILE A C 1
ATOM 663 O O . ILE A 1 86 ? 4.207 -6.907 -16.631 1.00 81.69 86 ILE A O 1
ATOM 667 N N . GLY A 1 87 ? 5.398 -5.286 -17.640 1.00 76.62 87 GLY A N 1
ATOM 668 C CA . GLY A 1 87 ? 5.773 -4.556 -16.430 1.00 76.62 87 GLY A CA 1
ATOM 669 C C . GLY A 1 87 ? 4.589 -3.943 -15.681 1.00 76.62 87 GLY A C 1
ATOM 670 O O . GLY A 1 87 ? 4.613 -3.882 -14.456 1.00 76.62 87 GLY A O 1
ATOM 671 N N . LEU A 1 88 ? 3.522 -3.552 -16.389 1.00 80.00 88 LEU A N 1
ATOM 672 C CA . LEU A 1 88 ? 2.306 -2.986 -15.791 1.00 80.00 88 LEU A CA 1
ATOM 673 C C . LEU A 1 88 ? 1.235 -4.030 -15.439 1.00 80.00 88 LEU A C 1
ATOM 675 O O . LEU A 1 88 ? 0.340 -3.740 -14.649 1.00 80.00 88 LEU A O 1
ATOM 679 N N . LYS A 1 89 ? 1.323 -5.263 -15.953 1.00 76.38 89 LYS A N 1
ATOM 680 C CA . LYS A 1 89 ? 0.390 -6.358 -15.613 1.00 76.38 89 LYS A CA 1
ATOM 681 C C . LYS A 1 89 ? 0.242 -6.615 -14.096 1.00 76.38 89 LYS A C 1
ATOM 683 O O . LYS A 1 89 ? -0.860 -6.930 -13.644 1.00 76.38 89 LYS A O 1
ATOM 688 N N . PRO A 1 90 ? 1.291 -6.498 -13.262 1.00 70.25 90 PRO A N 1
ATOM 689 C CA . PRO A 1 90 ? 1.148 -6.624 -11.816 1.00 70.25 90 PRO A CA 1
ATOM 690 C C . PRO A 1 90 ? 0.325 -5.493 -11.196 1.00 70.25 90 PRO A C 1
ATOM 692 O O . PRO A 1 90 ? -0.380 -5.736 -10.220 1.00 70.25 90 PRO A O 1
ATOM 695 N N . LEU A 1 91 ? 0.359 -4.286 -11.770 1.00 72.00 91 LEU A N 1
ATOM 696 C CA . LEU A 1 91 ? -0.411 -3.149 -11.272 1.00 72.00 91 LEU A CA 1
ATOM 697 C C . LEU A 1 91 ? -1.914 -3.380 -11.452 1.00 72.00 91 LEU A C 1
ATOM 699 O O . LEU A 1 91 ? -2.661 -3.203 -10.496 1.00 72.00 91 LEU A O 1
ATOM 703 N N . SER A 1 92 ? -2.342 -3.894 -12.609 1.00 70.06 92 SER A N 1
ATOM 704 C CA . SER A 1 92 ? -3.749 -4.261 -12.828 1.00 70.06 92 SER A CA 1
ATOM 705 C C . SER A 1 92 ? -4.194 -5.403 -11.905 1.00 70.06 92 SER A C 1
ATOM 707 O O . SER A 1 92 ? -5.336 -5.453 -11.465 1.00 70.06 92 SER A O 1
ATOM 709 N N . SER A 1 93 ? -3.285 -6.319 -11.551 1.00 69.19 93 SER A N 1
ATOM 710 C CA . SER A 1 93 ? -3.556 -7.373 -10.564 1.00 69.19 93 SER A CA 1
ATOM 711 C C . SER A 1 93 ? -3.734 -6.813 -9.148 1.00 69.19 93 SER A C 1
ATOM 713 O O . SER A 1 93 ? -4.591 -7.295 -8.405 1.00 69.19 93 SER A O 1
ATOM 715 N N . VAL A 1 94 ? -2.953 -5.799 -8.764 1.00 68.25 94 VAL A N 1
ATOM 716 C CA . VAL A 1 94 ? -3.106 -5.090 -7.484 1.00 68.25 94 VAL A CA 1
ATOM 717 C C . VAL A 1 94 ? -4.400 -4.278 -7.474 1.00 68.25 94 VAL A C 1
ATOM 719 O O . VAL A 1 94 ? -5.172 -4.397 -6.529 1.00 68.25 94 VAL A O 1
ATOM 722 N N . GLU A 1 95 ? -4.692 -3.538 -8.541 1.00 70.19 95 GLU A N 1
ATOM 723 C CA . GLU A 1 95 ? -5.946 -2.800 -8.723 1.00 70.19 95 GLU A CA 1
ATOM 724 C C . GLU A 1 95 ? -7.163 -3.726 -8.626 1.00 70.19 95 GLU A C 1
ATOM 726 O O . GLU A 1 95 ? -8.119 -3.432 -7.913 1.00 70.19 95 GLU A O 1
ATOM 731 N N . GLN A 1 96 ? -7.119 -4.893 -9.267 1.00 68.50 96 GLN A N 1
ATOM 732 C CA . GLN A 1 96 ? -8.194 -5.878 -9.189 1.00 68.50 96 GLN A CA 1
ATOM 733 C C . GLN A 1 96 ? -8.324 -6.480 -7.778 1.00 68.50 96 GLN A C 1
ATOM 735 O O . GLN A 1 96 ? -9.427 -6.747 -7.308 1.00 68.50 96 GLN A O 1
ATOM 740 N N . ALA A 1 97 ? -7.207 -6.665 -7.064 1.00 64.69 97 ALA A N 1
ATOM 741 C CA . ALA A 1 97 ? -7.229 -7.101 -5.669 1.00 64.69 97 ALA A CA 1
ATOM 742 C C . ALA A 1 97 ? -7.804 -6.038 -4.717 1.00 64.69 97 ALA A C 1
ATOM 744 O O . ALA A 1 97 ? -8.338 -6.411 -3.676 1.00 64.69 97 ALA A O 1
ATOM 745 N N . ILE A 1 98 ? -7.696 -4.752 -5.064 1.00 66.12 98 ILE A N 1
ATOM 746 C CA . ILE A 1 98 ? -8.242 -3.625 -4.297 1.00 66.12 98 ILE A CA 1
ATOM 747 C C . ILE A 1 98 ? -9.719 -3.384 -4.653 1.00 66.12 98 ILE A C 1
ATOM 749 O O . ILE A 1 98 ? -10.542 -3.267 -3.756 1.00 66.12 98 ILE A O 1
ATOM 753 N N . SER A 1 99 ? -10.080 -3.366 -5.939 1.00 63.00 99 SER A N 1
ATOM 754 C CA . SER A 1 99 ? -11.437 -3.045 -6.426 1.00 63.00 99 SER A CA 1
ATOM 755 C C . SER A 1 99 ? -12.491 -4.102 -6.100 1.00 63.00 99 SER A C 1
ATOM 757 O O . SER A 1 99 ? -13.659 -3.769 -5.931 1.00 63.00 99 SER A O 1
ATOM 759 N N . ILE A 1 100 ? -12.098 -5.372 -5.970 1.00 56.09 100 ILE A N 1
ATOM 760 C CA . ILE A 1 100 ? -13.016 -6.455 -5.579 1.00 56.09 100 ILE A CA 1
ATOM 761 C C . ILE A 1 100 ? -13.321 -6.414 -4.068 1.00 56.09 100 ILE A C 1
ATOM 763 O O . ILE A 1 100 ? -14.246 -7.077 -3.596 1.00 56.09 100 ILE A O 1
ATOM 767 N N . ARG A 1 101 ? -12.573 -5.633 -3.280 1.00 60.25 101 ARG A N 1
ATOM 768 C CA . ARG A 1 101 ? -12.728 -5.614 -1.826 1.00 60.25 101 ARG A CA 1
ATOM 769 C C . ARG A 1 101 ? -13.724 -4.554 -1.383 1.00 60.25 101 ARG A C 1
ATOM 771 O O . ARG A 1 101 ? -13.512 -3.358 -1.542 1.00 60.25 101 ARG A O 1
ATOM 778 N N . SER A 1 102 ? -14.807 -5.040 -0.781 1.00 55.91 102 SER A N 1
ATOM 779 C CA . SER A 1 102 ? -15.753 -4.244 0.000 1.00 55.91 102 SER A CA 1
ATOM 780 C C . SER A 1 102 ? -15.027 -3.474 1.112 1.00 55.91 102 SER A C 1
ATOM 782 O O . SER A 1 102 ? -13.981 -3.918 1.589 1.00 55.91 102 SER A O 1
ATOM 784 N N . SER A 1 103 ? -15.616 -2.371 1.583 1.00 55.94 103 SER A N 1
ATOM 785 C CA . SER A 1 103 ? -15.121 -1.532 2.691 1.00 55.94 103 SER A CA 1
ATOM 786 C C . SER A 1 103 ? -14.803 -2.302 3.984 1.00 55.94 103 SER A C 1
ATOM 788 O O . SER A 1 103 ? -14.138 -1.773 4.869 1.00 55.94 103 SER A O 1
ATOM 790 N N . THR A 1 104 ? -15.257 -3.552 4.094 1.00 57.62 104 THR A N 1
ATOM 791 C CA . THR A 1 104 ? -15.059 -4.448 5.241 1.00 57.62 104 THR A CA 1
ATOM 792 C C . THR A 1 104 ? -13.956 -5.505 5.043 1.00 57.62 104 THR A C 1
ATOM 794 O O . THR A 1 104 ? -13.577 -6.165 6.007 1.00 57.62 104 THR A O 1
ATOM 797 N N . ASP A 1 105 ? -13.417 -5.703 3.831 1.00 67.19 105 ASP A N 1
ATOM 798 C CA . ASP A 1 105 ? -12.396 -6.734 3.554 1.00 67.19 105 ASP A CA 1
ATOM 799 C C . ASP A 1 105 ? -10.961 -6.178 3.636 1.00 67.19 105 ASP A C 1
ATOM 801 O O . ASP A 1 105 ? -10.313 -5.865 2.633 1.00 67.19 105 ASP A O 1
ATOM 805 N N . LEU A 1 106 ? -10.445 -6.092 4.865 1.00 67.69 106 LEU A N 1
ATOM 806 C CA . LEU A 1 106 ? -9.120 -5.550 5.208 1.00 67.69 106 LEU A CA 1
ATOM 807 C C . LEU A 1 106 ? -8.004 -6.615 5.263 1.00 67.69 106 LEU A C 1
ATOM 809 O O . LEU A 1 106 ? -6.973 -6.422 5.907 1.00 67.69 106 LEU A O 1
ATOM 813 N N . ARG A 1 107 ? -8.174 -7.775 4.614 1.00 74.44 107 ARG A N 1
ATOM 814 C CA . ARG A 1 107 ? -7.140 -8.832 4.622 1.00 74.44 107 ARG A CA 1
ATOM 815 C C . ARG A 1 107 ? -5.808 -8.319 4.036 1.00 74.44 107 ARG A C 1
ATOM 817 O O . ARG A 1 107 ? -5.799 -7.424 3.203 1.00 74.44 107 ARG A O 1
ATOM 824 N N . PR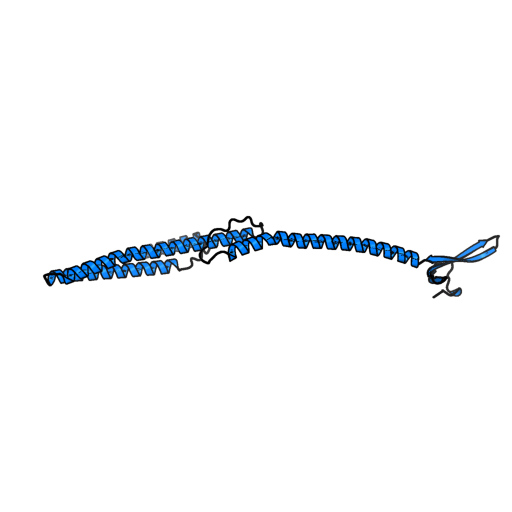O A 1 108 ? -4.641 -8.885 4.357 1.00 71.75 108 PRO A N 1
ATOM 825 C CA . PRO A 1 108 ? -3.403 -8.475 3.690 1.00 71.75 108 PRO A CA 1
ATOM 826 C C . PRO A 1 108 ? -3.400 -8.868 2.199 1.00 71.75 108 PRO A C 1
ATOM 828 O O . PRO A 1 108 ? -3.931 -9.912 1.805 1.00 71.75 108 PRO A O 1
ATOM 831 N N . ILE A 1 109 ? -2.787 -8.044 1.349 1.00 75.19 109 ILE A N 1
ATOM 832 C CA . ILE A 1 109 ? -2.471 -8.369 -0.048 1.00 75.19 109 ILE A CA 1
ATOM 833 C C . ILE A 1 109 ? -1.225 -9.269 -0.046 1.00 75.19 109 ILE A C 1
ATOM 835 O O . ILE A 1 109 ? -0.162 -8.846 0.402 1.00 75.19 109 ILE A O 1
ATOM 839 N N . ARG A 1 110 ? -1.356 -10.513 -0.535 1.00 73.69 110 ARG A N 1
ATOM 840 C CA . ARG A 1 110 ? -0.295 -11.550 -0.532 1.00 73.69 110 ARG A CA 1
ATOM 841 C C . ARG A 1 110 ? 0.284 -11.879 -1.919 1.00 73.69 110 ARG A C 1
ATOM 843 O O . ARG A 1 110 ? 0.896 -12.926 -2.091 1.00 73.69 110 ARG A O 1
ATOM 850 N N . ARG A 1 111 ? 0.038 -11.048 -2.938 1.00 70.75 111 ARG A N 1
ATOM 851 C CA . ARG A 1 111 ? 0.522 -11.312 -4.307 1.00 70.75 111 ARG A CA 1
ATOM 852 C C . ARG A 1 111 ? 1.981 -10.879 -4.461 1.00 70.75 111 ARG A C 1
ATOM 854 O O . ARG A 1 111 ? 2.354 -9.829 -3.946 1.00 70.75 111 ARG A O 1
ATOM 861 N N . ASN A 1 112 ? 2.770 -11.652 -5.212 1.00 70.50 112 ASN A N 1
ATOM 862 C CA . ASN A 1 112 ? 4.103 -11.224 -5.638 1.00 70.50 112 ASN A CA 1
ATOM 863 C C . ASN A 1 112 ? 3.959 -9.998 -6.543 1.00 70.50 112 ASN A C 1
ATOM 865 O O . ASN A 1 112 ? 3.324 -10.071 -7.597 1.00 70.50 112 ASN A O 1
ATOM 869 N N . VAL A 1 113 ? 4.532 -8.881 -6.107 1.00 72.25 113 VAL A N 1
ATOM 870 C CA . VAL A 1 113 ? 4.550 -7.614 -6.839 1.00 72.25 113 VAL A CA 1
ATOM 871 C C . VAL A 1 113 ? 5.989 -7.239 -7.200 1.00 72.25 113 VAL A C 1
ATOM 873 O O . VAL A 1 113 ? 6.906 -7.627 -6.474 1.00 72.25 113 VAL A O 1
ATOM 876 N N . PRO A 1 114 ? 6.203 -6.499 -8.301 1.00 75.81 114 PRO A N 1
ATOM 877 C CA . PRO A 1 114 ? 7.500 -5.926 -8.637 1.00 75.81 114 PRO A CA 1
ATOM 878 C C . PRO A 1 114 ? 8.057 -5.069 -7.498 1.00 75.81 114 PRO A C 1
ATOM 880 O O . PRO A 1 114 ? 7.297 -4.517 -6.691 1.00 75.81 114 PRO A O 1
ATOM 883 N N . VAL A 1 115 ? 9.383 -4.937 -7.450 1.00 77.75 115 VAL A N 1
ATOM 884 C CA . VAL A 1 115 ? 10.094 -4.198 -6.394 1.00 77.75 115 VAL A CA 1
ATOM 885 C C . VAL A 1 115 ? 9.648 -2.736 -6.311 1.00 77.75 115 VAL A C 1
ATOM 887 O O . VAL A 1 115 ? 9.576 -2.174 -5.222 1.00 77.75 115 VAL A O 1
ATOM 890 N N . GLU A 1 116 ? 9.241 -2.158 -7.439 1.00 78.50 116 GLU A N 1
ATOM 891 C CA . GLU A 1 116 ? 8.743 -0.792 -7.577 1.00 78.50 116 GLU A CA 1
ATOM 892 C C . GLU A 1 116 ? 7.425 -0.573 -6.818 1.00 78.50 116 GLU A C 1
ATOM 894 O O . GLU A 1 116 ? 7.193 0.496 -6.257 1.00 78.50 116 GLU A O 1
ATOM 899 N N . VAL A 1 117 ? 6.558 -1.592 -6.759 1.00 79.06 117 VAL A N 1
ATOM 900 C CA . VAL A 1 117 ? 5.225 -1.509 -6.128 1.00 79.06 117 VAL A CA 1
ATOM 901 C C . VAL A 1 117 ? 5.226 -2.119 -4.720 1.00 79.06 117 VAL A C 1
ATOM 903 O O . VAL A 1 117 ? 4.310 -1.887 -3.927 1.00 79.06 117 VAL A O 1
ATOM 906 N N . MET A 1 118 ? 6.275 -2.860 -4.359 1.00 82.06 118 MET A N 1
ATOM 907 C CA . MET A 1 118 ? 6.391 -3.557 -3.078 1.00 82.06 118 MET A CA 1
ATOM 908 C C . MET A 1 118 ? 6.221 -2.626 -1.871 1.00 82.06 118 MET A C 1
ATOM 910 O O . MET A 1 118 ? 5.463 -2.944 -0.953 1.00 82.06 118 MET A O 1
ATOM 914 N N . HIS A 1 119 ? 6.845 -1.446 -1.887 1.00 81.56 119 HIS A N 1
ATOM 915 C CA . HIS A 1 119 ? 6.713 -0.476 -0.796 1.00 81.56 119 HIS A CA 1
ATOM 916 C C . HIS A 1 119 ? 5.289 0.068 -0.639 1.00 81.56 119 HIS A C 1
ATOM 918 O O . HIS A 1 119 ? 4.838 0.306 0.482 1.00 81.56 119 HIS A O 1
ATOM 924 N N . ILE A 1 120 ? 4.561 0.241 -1.743 1.00 82.81 120 ILE A N 1
ATOM 925 C CA . ILE A 1 120 ? 3.170 0.705 -1.718 1.00 82.81 120 ILE A CA 1
ATOM 926 C C . ILE A 1 120 ? 2.287 -0.374 -1.088 1.00 82.81 120 ILE A C 1
ATOM 928 O O . ILE A 1 120 ? 1.516 -0.081 -0.176 1.00 82.81 120 ILE A O 1
ATOM 932 N N . VAL A 1 121 ? 2.457 -1.636 -1.498 1.00 83.88 121 VAL A N 1
ATOM 933 C CA . VAL A 1 121 ? 1.717 -2.775 -0.929 1.00 83.88 121 VAL A CA 1
ATOM 934 C C . VAL A 1 121 ? 2.002 -2.945 0.562 1.00 83.88 121 VAL A C 1
ATOM 936 O O . VAL A 1 121 ? 1.077 -3.170 1.338 1.00 83.88 121 VAL A O 1
ATOM 939 N N . GLN A 1 122 ? 3.256 -2.791 0.991 1.00 85.06 122 GLN A N 1
ATOM 940 C CA . GLN A 1 122 ? 3.618 -2.842 2.410 1.00 85.06 122 GLN A CA 1
ATOM 941 C C . GLN A 1 122 ? 2.915 -1.747 3.222 1.00 85.06 122 GLN A C 1
ATOM 943 O O . GLN A 1 122 ? 2.368 -2.034 4.286 1.00 85.06 122 GLN A O 1
ATOM 948 N N . ARG A 1 123 ? 2.888 -0.507 2.716 1.00 84.62 123 ARG A N 1
ATOM 949 C CA . ARG A 1 123 ? 2.186 0.607 3.375 1.00 84.62 123 ARG A CA 1
ATOM 950 C C . ARG A 1 123 ? 0.678 0.374 3.432 1.00 84.62 123 ARG A C 1
ATOM 952 O O . ARG A 1 123 ? 0.090 0.576 4.487 1.00 84.62 123 ARG A O 1
ATOM 959 N N . LEU A 1 124 ? 0.070 -0.101 2.347 1.00 85.44 124 LEU A N 1
ATOM 960 C CA . LEU A 1 124 ? -1.354 -0.445 2.316 1.00 85.44 124 LEU A CA 1
ATOM 961 C C . LEU A 1 124 ? -1.694 -1.556 3.311 1.00 85.44 124 LEU A C 1
ATOM 963 O O . LEU A 1 124 ? -2.632 -1.414 4.085 1.00 85.44 124 LEU A O 1
ATOM 967 N N . ASN A 1 125 ? -0.900 -2.627 3.353 1.00 87.12 125 ASN A N 1
ATOM 968 C CA . ASN A 1 125 ? -1.090 -3.708 4.319 1.00 87.12 125 ASN A CA 1
ATOM 969 C C . ASN A 1 125 ? -0.970 -3.212 5.764 1.00 87.12 125 ASN A C 1
ATOM 971 O O . ASN A 1 125 ? -1.741 -3.643 6.618 1.00 87.12 125 ASN A O 1
ATOM 975 N N . LYS A 1 126 ? -0.033 -2.295 6.036 1.00 87.69 126 LYS A N 1
ATOM 976 C CA . LYS A 1 126 ? 0.095 -1.667 7.352 1.00 87.69 126 LYS A CA 1
ATOM 977 C C . LYS A 1 126 ? -1.165 -0.876 7.714 1.00 87.69 126 LYS A C 1
ATOM 979 O O . LYS A 1 126 ? -1.711 -1.101 8.786 1.00 87.69 126 LYS A O 1
ATOM 984 N N . LEU A 1 127 ? -1.661 -0.035 6.806 1.00 86.25 127 LEU A N 1
ATOM 985 C CA . LEU A 1 127 ? -2.903 0.720 7.007 1.00 86.25 127 LEU A CA 1
ATOM 986 C C . LEU A 1 127 ? -4.103 -0.209 7.233 1.00 86.25 127 LEU A C 1
ATOM 988 O O . LEU A 1 127 ? -4.890 0.015 8.144 1.00 86.25 127 LEU A O 1
ATOM 992 N N . PHE A 1 128 ? -4.230 -1.289 6.456 1.00 85.94 128 PHE A N 1
ATOM 993 C CA . PHE A 1 128 ? -5.298 -2.270 6.660 1.00 85.94 128 PHE A CA 1
ATOM 994 C C . PHE A 1 128 ? -5.209 -2.953 8.027 1.00 85.94 128 PHE A C 1
ATOM 996 O O . PHE A 1 128 ? -6.242 -3.162 8.665 1.00 85.94 128 PHE A O 1
ATOM 1003 N N . SER A 1 129 ? -3.997 -3.262 8.499 1.00 87.25 129 SER A N 1
ATOM 1004 C CA . SER A 1 129 ? -3.781 -3.803 9.845 1.00 87.25 129 SER A CA 1
ATOM 1005 C C . SER A 1 129 ? -4.212 -2.806 10.918 1.00 87.25 129 SER A C 1
ATOM 1007 O O . SER A 1 129 ? -4.976 -3.170 11.804 1.00 87.25 129 SER A O 1
ATOM 1009 N N . GLU A 1 130 ? -3.788 -1.546 10.803 1.00 87.75 130 GLU A N 1
ATOM 1010 C CA . GLU A 1 130 ? -4.132 -0.478 11.749 1.00 87.75 130 GLU A CA 1
ATOM 1011 C C . GLU A 1 130 ? -5.652 -0.265 11.828 1.00 87.75 130 GLU A C 1
ATOM 1013 O O . GLU A 1 130 ? -6.219 -0.255 12.920 1.00 87.75 130 GLU A O 1
ATOM 1018 N N . VAL A 1 131 ? -6.338 -0.199 10.681 1.00 88.50 131 VAL A N 1
ATOM 1019 C CA . VAL A 1 131 ? -7.804 -0.063 10.629 1.00 88.50 131 VAL A CA 1
ATOM 1020 C C . VAL A 1 131 ? -8.501 -1.291 11.222 1.00 88.50 131 VAL A C 1
ATOM 1022 O O . VAL A 1 131 ? -9.474 -1.153 11.963 1.00 88.50 131 VAL A O 1
ATOM 1025 N N . THR A 1 132 ? -8.009 -2.501 10.937 1.00 87.06 132 THR A N 1
ATOM 1026 C CA . THR A 1 132 ? -8.585 -3.743 11.484 1.00 87.06 132 THR A CA 1
ATOM 1027 C C . THR A 1 132 ? -8.440 -3.798 13.002 1.00 87.06 132 THR A C 1
ATOM 1029 O O . THR A 1 132 ? -9.385 -4.143 13.716 1.00 87.06 132 THR A O 1
ATOM 1032 N N . GLU A 1 133 ? -7.262 -3.448 13.515 1.00 88.50 133 GLU A N 1
ATOM 1033 C CA . GLU A 1 133 ? -6.999 -3.384 14.949 1.00 88.50 133 GLU A CA 1
ATOM 1034 C C . GLU A 1 133 ? -7.907 -2.360 15.628 1.00 88.50 133 GLU A C 1
ATOM 1036 O O . GLU A 1 133 ? -8.534 -2.681 16.645 1.00 88.50 133 GLU A O 1
ATOM 1041 N N . GLU A 1 134 ? -8.045 -1.172 15.039 1.00 87.81 134 GLU A N 1
ATOM 1042 C CA . GLU A 1 134 ? -8.909 -0.116 15.553 1.00 87.81 134 GLU A CA 1
ATOM 1043 C C . GLU A 1 134 ? -10.379 -0.547 15.580 1.00 87.81 134 GLU A C 1
ATOM 1045 O O . GLU A 1 134 ? -11.028 -0.428 16.624 1.00 87.81 134 GLU A O 1
ATOM 1050 N N . GLN A 1 135 ? -10.887 -1.129 14.489 1.00 88.44 135 GLN A N 1
ATOM 1051 C CA . GLN A 1 135 ? -12.256 -1.639 14.419 1.00 88.44 135 GLN A CA 1
ATOM 1052 C C . GLN A 1 135 ? -12.497 -2.720 15.477 1.00 88.44 135 GLN A C 1
ATOM 1054 O O . GLN A 1 135 ? -13.432 -2.612 16.268 1.00 88.44 135 GLN A O 1
ATOM 1059 N N . SER A 1 136 ? -11.593 -3.700 15.590 1.00 88.94 136 SER A N 1
ATOM 1060 C CA . SER A 1 136 ? -11.702 -4.756 16.604 1.00 88.94 136 SER A CA 1
ATOM 1061 C C . SER A 1 136 ? -11.721 -4.190 18.031 1.00 88.94 136 SER A C 1
ATOM 1063 O O . SER A 1 136 ? -12.384 -4.717 18.926 1.00 88.94 136 SER A O 1
ATOM 1065 N N . SER A 1 137 ? -10.984 -3.102 18.261 1.00 88.44 137 SER A N 1
ATOM 1066 C CA . SER A 1 137 ? -10.902 -2.435 19.553 1.00 88.44 137 SER A CA 1
ATOM 1067 C C . SER A 1 137 ? -12.155 -1.615 19.857 1.00 88.44 137 SER A C 1
ATOM 1069 O O . SER A 1 137 ? -12.537 -1.518 21.026 1.00 88.44 137 SER A O 1
ATOM 1071 N N . ARG A 1 138 ? -12.800 -1.033 18.836 1.00 88.31 138 ARG A N 1
ATOM 1072 C CA . ARG A 1 138 ? -14.110 -0.372 18.951 1.00 88.31 138 ARG A CA 1
ATOM 1073 C C . ARG A 1 138 ? -15.203 -1.390 19.268 1.00 88.31 138 ARG A C 1
ATOM 1075 O O . ARG A 1 138 ? -15.946 -1.180 20.221 1.00 88.31 138 ARG A O 1
ATOM 1082 N N . ASP A 1 139 ? -15.230 -2.523 18.570 1.00 90.12 139 ASP A N 1
ATOM 1083 C CA . ASP A 1 139 ? -16.227 -3.578 18.791 1.00 90.12 139 ASP A CA 1
ATOM 1084 C C . ASP A 1 139 ? -16.131 -4.153 20.214 1.00 90.12 139 ASP A C 1
ATOM 1086 O O . ASP A 1 139 ? -17.133 -4.246 20.928 1.00 90.12 139 ASP A O 1
ATOM 1090 N N . ARG A 1 140 ? -14.908 -4.451 20.686 1.00 91.00 140 ARG A N 1
ATOM 1091 C CA . ARG A 1 140 ? -14.671 -4.875 22.079 1.00 91.00 140 ARG A CA 1
ATOM 1092 C C . ARG A 1 140 ? -15.116 -3.819 23.091 1.00 91.00 140 ARG A C 1
ATOM 1094 O O . ARG A 1 140 ? -15.680 -4.172 24.124 1.00 91.00 140 ARG A O 1
ATOM 1101 N N . PHE A 1 141 ? -14.872 -2.536 22.817 1.00 90.06 141 PHE A N 1
ATOM 1102 C CA . PHE A 1 141 ? -15.300 -1.448 23.697 1.00 90.06 141 PHE A CA 1
ATOM 1103 C C . PHE A 1 141 ? -16.827 -1.357 23.790 1.00 90.06 141 PHE A C 1
ATOM 1105 O O . PHE A 1 141 ? -17.353 -1.325 24.899 1.00 90.06 141 PHE A O 1
ATOM 1112 N N . ILE A 1 142 ? -17.533 -1.388 22.655 1.00 90.62 142 ILE A N 1
ATOM 1113 C CA . ILE A 1 142 ? -19.003 -1.355 22.609 1.00 90.62 142 ILE A CA 1
ATOM 1114 C C . ILE A 1 142 ? -19.587 -2.549 23.367 1.00 90.62 142 ILE A C 1
ATOM 1116 O O . ILE A 1 142 ? -20.472 -2.373 24.204 1.00 90.62 142 ILE A O 1
ATOM 1120 N N . SER A 1 143 ? -19.053 -3.752 23.133 1.00 92.50 143 SER A N 1
ATOM 1121 C CA . SER A 1 143 ? -19.479 -4.963 23.839 1.00 92.50 143 SER A CA 1
ATOM 1122 C C . SER A 1 143 ? -19.289 -4.833 25.353 1.00 92.50 143 SER A C 1
ATOM 1124 O O . SER A 1 143 ? -20.204 -5.112 26.128 1.00 92.50 143 SER A O 1
ATOM 1126 N N . ASN A 1 144 ? -18.118 -4.366 25.793 1.00 90.88 144 ASN A N 1
ATOM 1127 C CA . ASN A 1 144 ? -17.823 -4.188 27.214 1.00 90.88 144 ASN A CA 1
ATOM 1128 C C . ASN A 1 144 ? -18.705 -3.112 27.854 1.00 90.88 144 ASN A C 1
ATOM 1130 O O . ASN A 1 144 ? -19.224 -3.330 28.947 1.00 90.88 144 ASN A O 1
ATOM 1134 N N . ALA A 1 145 ? -18.914 -1.983 27.176 1.00 91.94 145 ALA A N 1
ATOM 1135 C CA . ALA A 1 145 ? -19.798 -0.921 27.638 1.00 91.94 145 ALA A CA 1
ATOM 1136 C C . ALA A 1 145 ? -21.238 -1.430 27.799 1.00 91.94 145 ALA A C 1
ATOM 1138 O O . ALA A 1 145 ? -21.851 -1.218 28.843 1.00 91.94 145 ALA A O 1
ATOM 1139 N N . ALA A 1 146 ? -21.754 -2.174 26.815 1.00 92.81 146 ALA A N 1
ATOM 1140 C CA . ALA A 1 146 ? -23.088 -2.764 26.881 1.00 92.81 146 ALA A CA 1
ATOM 1141 C C . ALA A 1 146 ? -23.235 -3.717 28.080 1.00 92.81 146 ALA A C 1
ATOM 1143 O O . ALA A 1 146 ? -24.207 -3.622 28.833 1.00 92.81 146 ALA A O 1
ATOM 1144 N N . HIS A 1 147 ? -22.251 -4.592 28.312 1.00 92.94 147 HIS A N 1
ATOM 1145 C CA . HIS A 1 147 ? -22.250 -5.480 29.477 1.00 92.94 147 HIS A CA 1
ATOM 1146 C C . HIS A 1 147 ? -22.188 -4.715 30.802 1.00 92.94 147 HIS A C 1
ATOM 1148 O O . HIS A 1 147 ? -22.961 -5.007 31.716 1.00 92.94 147 HIS A O 1
ATOM 1154 N N . GLN A 1 148 ? -21.303 -3.722 30.907 1.00 91.56 148 GLN A N 1
ATOM 1155 C CA . GLN A 1 148 ? -21.145 -2.942 32.133 1.00 91.56 148 GLN A CA 1
ATOM 1156 C C . GLN A 1 148 ? -22.357 -2.064 32.440 1.00 91.56 148 GLN A C 1
ATOM 1158 O O . GLN A 1 148 ? -22.615 -1.824 33.611 1.00 91.56 148 GLN A O 1
ATOM 1163 N N . LEU A 1 149 ? -23.118 -1.621 31.434 1.00 93.00 149 LEU A N 1
ATOM 1164 C CA . LEU A 1 149 ? -24.370 -0.882 31.630 1.00 93.00 149 LEU A CA 1
ATOM 1165 C C . LEU A 1 149 ? -25.539 -1.802 32.011 1.00 93.00 149 LEU A C 1
ATOM 1167 O O . LEU A 1 149 ? -26.374 -1.422 32.830 1.00 93.00 149 LEU A O 1
ATOM 1171 N N . ARG A 1 150 ? -25.594 -3.029 31.478 1.00 91.25 150 ARG A N 1
ATOM 1172 C CA . ARG A 1 150 ? -26.690 -3.974 31.752 1.00 91.25 150 ARG A CA 1
ATOM 1173 C C . ARG A 1 150 ? -26.825 -4.318 33.239 1.00 91.25 150 ARG A C 1
ATOM 1175 O O . ARG A 1 150 ? -27.941 -4.357 33.748 1.00 91.25 150 ARG A O 1
ATOM 1182 N N . ASN A 1 151 ? -25.711 -4.534 33.934 1.00 92.00 151 ASN A N 1
ATOM 1183 C CA . ASN A 1 151 ? -25.702 -4.889 35.359 1.00 92.00 151 ASN A CA 1
ATOM 1184 C C . ASN A 1 151 ? -26.325 -3.810 36.272 1.00 92.00 151 ASN A C 1
ATOM 1186 O O . ASN A 1 151 ? -27.266 -4.126 37.000 1.00 92.00 151 ASN A O 1
ATOM 1190 N N . PRO A 1 152 ? -25.862 -2.544 36.259 1.00 89.00 152 PRO A N 1
ATOM 1191 C CA . PRO A 1 152 ? -26.455 -1.489 37.070 1.00 89.00 152 PRO A CA 1
ATOM 1192 C C . PRO A 1 152 ? -27.894 -1.167 36.653 1.00 89.00 152 PRO A C 1
ATOM 1194 O O . PRO A 1 152 ? -28.696 -0.859 37.529 1.00 89.00 152 PRO A O 1
ATOM 1197 N N . ILE A 1 153 ? -28.259 -1.284 35.368 1.00 91.06 153 ILE A N 1
ATOM 1198 C CA . ILE A 1 153 ? -29.656 -1.123 34.926 1.00 91.06 153 ILE A CA 1
ATOM 1199 C C . ILE A 1 153 ? -30.548 -2.205 35.548 1.00 91.06 153 ILE A C 1
ATOM 1201 O O . ILE A 1 153 ? -31.587 -1.878 36.117 1.00 91.06 153 ILE A O 1
ATOM 1205 N N . ALA A 1 154 ? -30.125 -3.472 35.513 1.00 93.06 154 ALA A N 1
ATOM 1206 C CA . ALA A 1 154 ? -30.860 -4.569 36.143 1.00 93.06 154 ALA A CA 1
ATOM 1207 C C . ALA A 1 154 ? -30.979 -4.383 37.667 1.00 93.06 154 ALA A C 1
ATOM 1209 O O . ALA A 1 154 ? -32.037 -4.632 38.240 1.00 93.06 154 ALA A O 1
ATOM 1210 N N . ALA A 1 155 ? -29.923 -3.886 38.321 1.00 90.31 155 ALA A N 1
ATOM 1211 C CA . ALA A 1 155 ? -29.953 -3.573 39.748 1.00 90.31 155 ALA A CA 1
ATOM 1212 C C . ALA A 1 155 ? -30.941 -2.439 40.074 1.00 90.31 155 ALA A C 1
ATOM 1214 O O . ALA A 1 155 ? -31.706 -2.553 41.027 1.00 90.31 155 ALA A O 1
ATOM 1215 N N . ILE A 1 156 ? -30.964 -1.366 39.273 1.00 92.62 156 ILE A N 1
ATOM 1216 C CA . ILE A 1 156 ? -31.937 -0.272 39.418 1.00 92.62 156 ILE A CA 1
ATOM 1217 C C . ILE A 1 156 ? -33.364 -0.798 39.240 1.00 92.62 156 ILE A C 1
ATOM 1219 O O . ILE A 1 156 ? -34.233 -0.454 40.036 1.00 92.62 156 ILE A O 1
ATOM 1223 N N . GLN A 1 157 ? -33.596 -1.643 38.233 1.00 91.62 157 GLN A N 1
ATOM 1224 C CA . GLN A 1 157 ? -34.909 -2.221 37.959 1.00 91.62 157 GLN A CA 1
ATOM 1225 C C . GLN A 1 157 ? -35.391 -3.109 39.114 1.00 91.62 157 GLN A C 1
ATOM 1227 O O . GLN A 1 157 ? -36.492 -2.906 39.617 1.00 91.62 157 GLN A O 1
ATOM 1232 N N . SER A 1 158 ? -34.538 -4.004 39.616 1.00 92.31 158 SER A N 1
ATOM 1233 C CA . SER A 1 158 ? -34.860 -4.855 40.768 1.00 92.31 158 SER A CA 1
ATOM 1234 C C . SER A 1 158 ? -35.130 -4.039 42.038 1.00 92.31 158 SER A C 1
ATOM 1236 O O . SER A 1 158 ? -36.109 -4.286 42.739 1.00 92.31 158 SER A O 1
ATOM 1238 N N . LEU A 1 159 ? -34.316 -3.014 42.321 1.00 89.88 159 LEU A N 1
ATOM 1239 C CA . LEU A 1 159 ? -34.539 -2.126 43.467 1.00 89.88 159 LEU A CA 1
ATOM 1240 C C . LEU A 1 159 ? -35.847 -1.337 43.344 1.00 89.88 159 LEU A C 1
ATOM 1242 O O . LEU A 1 159 ? -36.502 -1.101 44.358 1.00 89.88 159 LEU A O 1
ATOM 1246 N N . ALA A 1 160 ? -36.232 -0.941 42.128 1.00 90.25 160 ALA A N 1
ATOM 1247 C CA . ALA A 1 160 ? -37.501 -0.270 41.869 1.00 90.25 160 ALA A CA 1
ATOM 1248 C C . ALA A 1 160 ? -38.698 -1.203 42.103 1.00 90.25 160 ALA A C 1
ATOM 1250 O O . ALA A 1 160 ? -39.655 -0.800 42.760 1.00 90.25 160 ALA A O 1
ATOM 1251 N N . GLU A 1 161 ? -38.630 -2.445 41.621 1.00 90.31 161 GLU A N 1
ATOM 1252 C CA . GLU A 1 161 ? -39.670 -3.463 41.827 1.00 90.31 161 GLU A CA 1
ATOM 1253 C C . GLU A 1 161 ? -39.858 -3.780 43.316 1.00 90.31 161 GLU A C 1
ATOM 1255 O O . GLU A 1 161 ? -40.979 -3.761 43.823 1.00 90.31 161 GLU A O 1
ATOM 1260 N N . VAL A 1 162 ? -38.760 -3.978 44.054 1.00 88.06 162 VAL A N 1
ATOM 1261 C CA . VAL A 1 162 ? -38.817 -4.228 45.503 1.00 88.06 162 VAL A CA 1
ATOM 1262 C C . VAL A 1 162 ? -39.336 -3.002 46.261 1.00 88.06 162 VAL A C 1
ATOM 1264 O O . VAL A 1 162 ? -40.108 -3.152 47.203 1.00 88.06 162 VAL A O 1
ATOM 1267 N N . ALA A 1 163 ? -38.967 -1.783 45.851 1.00 88.25 163 ALA A N 1
ATOM 1268 C CA . ALA A 1 163 ? -39.488 -0.561 46.465 1.00 88.25 163 ALA A CA 1
ATOM 1269 C C . ALA A 1 163 ? -41.006 -0.398 46.269 1.00 88.25 163 ALA A C 1
ATOM 1271 O O . ALA A 1 163 ? -41.671 0.119 47.163 1.00 88.25 163 ALA A O 1
ATOM 1272 N N . GLN A 1 164 ? -41.554 -0.833 45.127 1.00 87.50 164 GLN A N 1
ATOM 1273 C CA . GLN A 1 164 ? -43.000 -0.805 44.868 1.00 87.50 164 GLN A CA 1
ATOM 1274 C C . GLN A 1 164 ? -43.773 -1.825 45.713 1.00 87.50 164 GLN A C 1
ATOM 1276 O O . GLN A 1 164 ? -44.910 -1.557 46.091 1.00 87.50 164 GLN A O 1
ATOM 1281 N N . GLY A 1 165 ? -43.167 -2.976 46.016 1.00 86.56 165 GLY A N 1
ATOM 1282 C CA . GLY A 1 165 ? -43.763 -4.029 46.845 1.00 86.56 165 GLY A CA 1
ATOM 1283 C C . GLY A 1 165 ? -43.526 -3.884 48.353 1.00 86.56 165 GLY A C 1
ATOM 1284 O O . GLY A 1 165 ? -43.866 -4.800 49.098 1.00 86.56 165 GLY A O 1
ATOM 1285 N N . ALA A 1 166 ? -42.915 -2.785 48.808 1.00 86.94 166 ALA A N 1
ATOM 1286 C CA . ALA A 1 166 ? -42.521 -2.619 50.202 1.00 86.94 166 ALA A CA 1
ATOM 1287 C C . ALA A 1 166 ? -43.749 -2.478 51.135 1.00 86.94 166 ALA A C 1
ATOM 1289 O O . ALA A 1 166 ? -44.612 -1.633 50.883 1.00 86.94 166 ALA A O 1
ATOM 1290 N N . PRO A 1 167 ? -43.829 -3.257 52.231 1.00 83.12 167 PRO A N 1
ATOM 1291 C CA . PRO A 1 167 ? -44.963 -3.247 53.160 1.00 83.12 167 PRO A CA 1
ATOM 1292 C C . PRO A 1 167 ? -45.025 -2.001 54.059 1.00 83.12 167 PRO A C 1
ATOM 1294 O O . PRO A 1 167 ? -46.073 -1.723 54.642 1.00 83.12 167 PRO A O 1
ATOM 1297 N N . ASP A 1 168 ? -43.927 -1.249 54.183 1.00 89.50 168 ASP A N 1
ATOM 1298 C CA . ASP A 1 168 ? -43.809 -0.081 55.058 1.00 89.50 168 ASP A CA 1
ATOM 1299 C C . ASP A 1 168 ? -42.975 1.053 54.410 1.00 89.50 168 ASP A C 1
ATOM 1301 O O . ASP A 1 168 ? -42.100 0.831 53.567 1.00 89.50 168 ASP A O 1
ATOM 1305 N N . LEU A 1 169 ? -43.258 2.296 54.818 1.00 85.06 169 LEU A N 1
ATOM 1306 C CA . LEU A 1 169 ? -42.579 3.519 54.378 1.00 85.06 169 LEU A CA 1
ATOM 1307 C C . LEU A 1 169 ? -41.070 3.525 54.672 1.00 85.06 169 LEU A C 1
ATOM 1309 O O . LEU A 1 169 ? -40.301 4.068 53.876 1.00 85.06 169 LEU A O 1
ATOM 1313 N N . TYR A 1 170 ? -40.627 2.958 55.793 1.00 87.44 170 TYR A N 1
ATOM 1314 C CA . TYR A 1 170 ? -39.217 2.876 56.161 1.00 87.44 170 TYR A CA 1
ATOM 1315 C C . TYR A 1 170 ? -38.445 1.958 55.204 1.00 87.44 170 TYR A C 1
ATOM 1317 O O . TYR A 1 170 ? -37.393 2.352 54.686 1.00 87.44 170 TYR A O 1
ATOM 1325 N N . GLU A 1 171 ? -38.982 0.776 54.892 1.00 84.19 171 GLU A N 1
ATOM 1326 C CA . GLU A 1 171 ? -38.379 -0.142 53.921 1.00 84.19 171 GLU A CA 1
ATOM 1327 C C . GLU A 1 171 ? -38.362 0.453 52.499 1.00 84.19 171 GLU A C 1
ATOM 1329 O O . GLU A 1 171 ? -37.318 0.442 51.834 1.00 84.19 171 GLU A O 1
ATOM 1334 N N . ALA A 1 172 ? -39.454 1.102 52.075 1.00 83.75 172 ALA A N 1
ATOM 1335 C CA . ALA A 1 172 ? -39.525 1.829 50.805 1.00 83.75 172 ALA A CA 1
ATOM 1336 C C . ALA A 1 172 ? -38.467 2.948 50.710 1.00 83.75 172 ALA A C 1
ATOM 1338 O O . ALA A 1 172 ? -37.792 3.100 49.687 1.00 83.75 172 ALA A O 1
ATOM 1339 N N . GLN A 1 173 ? -38.263 3.716 51.788 1.00 88.19 173 GLN A N 1
ATOM 1340 C CA . GLN A 1 173 ? -37.234 4.759 51.842 1.00 88.19 173 GLN A CA 1
ATOM 1341 C C . GLN A 1 173 ? -35.812 4.191 51.753 1.00 88.19 173 GLN A C 1
ATOM 1343 O O . GLN A 1 173 ? -34.962 4.791 51.087 1.00 88.19 173 GLN A O 1
ATOM 1348 N N . GLN A 1 174 ? -35.533 3.047 52.385 1.00 88.25 174 GLN A N 1
ATOM 1349 C CA . GLN A 1 174 ? -34.227 2.390 52.275 1.00 88.25 174 GLN A CA 1
ATOM 1350 C C . GLN A 1 174 ? -33.948 1.927 50.842 1.00 88.25 174 GLN A C 1
ATOM 1352 O O . GLN A 1 174 ? -32.885 2.235 50.297 1.00 88.25 174 GLN A O 1
ATOM 1357 N N . ARG A 1 175 ? -34.918 1.272 50.189 1.00 86.06 175 ARG A N 1
ATOM 1358 C CA . ARG A 1 175 ? -34.786 0.854 48.783 1.00 86.06 175 ARG A CA 1
ATOM 1359 C C . ARG A 1 175 ? -34.579 2.052 47.854 1.00 86.06 175 ARG A C 1
ATOM 1361 O O . ARG A 1 175 ? -33.702 2.015 46.995 1.00 86.06 175 ARG A O 1
ATOM 1368 N N . ASN A 1 176 ? -35.297 3.154 48.076 1.00 87.69 176 ASN A N 1
ATOM 1369 C CA . ASN A 1 176 ? -35.146 4.381 47.289 1.00 87.69 176 ASN A CA 1
ATOM 1370 C C . ASN A 1 176 ? -33.734 4.993 47.430 1.00 87.69 176 ASN A C 1
ATOM 1372 O O . ASN A 1 176 ? -33.115 5.399 46.445 1.00 87.69 176 ASN A O 1
ATOM 1376 N N . ARG A 1 177 ? -33.144 4.973 48.636 1.00 89.94 177 ARG A N 1
ATOM 1377 C CA . ARG A 1 177 ? -31.742 5.391 48.840 1.00 89.94 177 ARG A CA 1
ATOM 1378 C C . ARG A 1 177 ? -30.756 4.518 48.063 1.00 89.94 177 ARG A C 1
ATOM 1380 O O . ARG A 1 177 ? -29.782 5.042 47.520 1.00 89.94 177 ARG A O 1
ATOM 1387 N N . GLU A 1 178 ? -30.979 3.209 48.010 1.00 89.44 178 GLU A N 1
ATOM 1388 C CA . GLU A 1 178 ? -30.153 2.296 47.212 1.00 89.44 178 GLU A CA 1
ATOM 1389 C C . GLU A 1 178 ? -30.314 2.535 45.708 1.00 89.44 178 GLU A C 1
ATOM 1391 O O . GLU A 1 178 ? -29.318 2.566 44.985 1.00 89.44 178 GLU A O 1
ATOM 1396 N N . LEU A 1 179 ? -31.532 2.820 45.254 1.00 90.75 179 LEU A N 1
ATOM 1397 C CA . LEU A 1 179 ? -31.846 3.172 43.870 1.00 90.75 179 LEU A CA 1
ATOM 1398 C C . LEU A 1 179 ? -31.101 4.452 43.442 1.00 90.75 179 LEU A C 1
ATOM 1400 O O . LEU A 1 179 ? -30.438 4.478 42.403 1.00 90.75 179 LEU A O 1
ATOM 1404 N N . VAL A 1 180 ? -31.089 5.484 44.296 1.00 90.31 180 VAL A N 1
ATOM 1405 C CA . VAL A 1 180 ? -30.300 6.713 44.080 1.00 90.31 180 VAL A CA 1
ATOM 1406 C C . VAL A 1 180 ? -28.795 6.417 44.022 1.00 90.31 180 VAL A C 1
ATOM 1408 O O . VAL A 1 180 ? -28.086 6.976 43.180 1.00 90.31 180 VAL A O 1
ATOM 1411 N N . LYS A 1 181 ? -28.275 5.531 44.883 1.00 90.69 181 LYS A N 1
ATOM 1412 C CA . LYS A 1 181 ? -26.857 5.121 44.847 1.00 90.69 181 LYS A CA 1
ATOM 1413 C C . LYS A 1 181 ? -26.508 4.370 43.558 1.00 90.69 181 LYS A C 1
ATOM 1415 O O . LYS A 1 181 ? -25.452 4.636 42.974 1.00 90.69 181 LYS A O 1
ATOM 1420 N N . ALA A 1 182 ? -27.372 3.464 43.110 1.00 89.25 182 ALA A N 1
ATOM 1421 C CA . ALA A 1 182 ? -27.195 2.717 41.870 1.0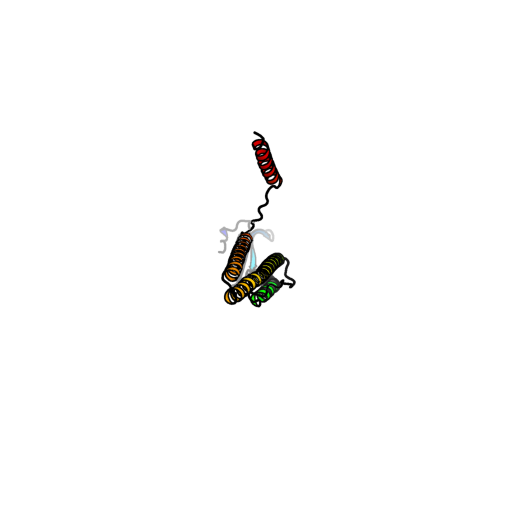0 89.25 182 ALA A CA 1
ATOM 1422 C C . ALA A 1 182 ? -27.220 3.656 40.650 1.00 89.25 182 ALA A C 1
ATOM 1424 O O . ALA A 1 182 ? -26.309 3.608 39.825 1.00 89.25 182 ALA A O 1
ATOM 1425 N N . SER A 1 183 ? -28.161 4.605 40.610 1.00 91.31 183 SER A N 1
ATOM 1426 C CA . SER A 1 183 ? -28.238 5.650 39.579 1.00 91.31 183 SER A CA 1
ATOM 1427 C C . SER A 1 183 ? -26.967 6.510 39.513 1.00 91.31 183 SER A C 1
ATOM 1429 O O . SER A 1 183 ? -26.357 6.643 38.452 1.00 91.31 183 SER A O 1
ATOM 1431 N N . ARG A 1 184 ? -26.463 7.004 40.655 1.00 92.19 184 ARG A N 1
ATOM 1432 C CA . ARG A 1 184 ? -25.186 7.750 40.700 1.00 92.19 184 ARG A CA 1
ATOM 1433 C C . ARG A 1 184 ? -23.997 6.927 40.203 1.00 92.19 184 ARG A C 1
ATOM 1435 O O . ARG A 1 184 ? -23.057 7.482 39.642 1.00 92.19 184 ARG A O 1
ATOM 1442 N N . SER A 1 185 ? -24.009 5.617 40.439 1.00 89.19 185 SER A N 1
ATOM 1443 C CA . SER A 1 185 ? -22.953 4.718 39.965 1.00 89.19 185 SER A CA 1
ATOM 1444 C C . SER A 1 185 ? -23.005 4.540 38.448 1.00 89.19 185 SER A C 1
ATOM 1446 O O . SER A 1 185 ? -21.957 4.552 37.808 1.00 89.19 185 SER A O 1
ATOM 1448 N N . LEU A 1 186 ? -24.208 4.465 37.874 1.00 92.38 186 LEU A N 1
ATOM 1449 C CA . LEU A 1 186 ? -24.416 4.439 36.429 1.00 92.38 186 LEU A CA 1
ATOM 1450 C C . LEU A 1 186 ? -23.945 5.741 35.761 1.00 92.38 186 LEU A C 1
ATOM 1452 O O . LEU A 1 186 ? -23.228 5.674 34.767 1.00 92.38 186 LEU A O 1
ATOM 1456 N N . VAL A 1 187 ? -24.246 6.908 36.345 1.00 92.69 187 VAL A N 1
ATOM 1457 C CA . VAL A 1 187 ? -23.741 8.2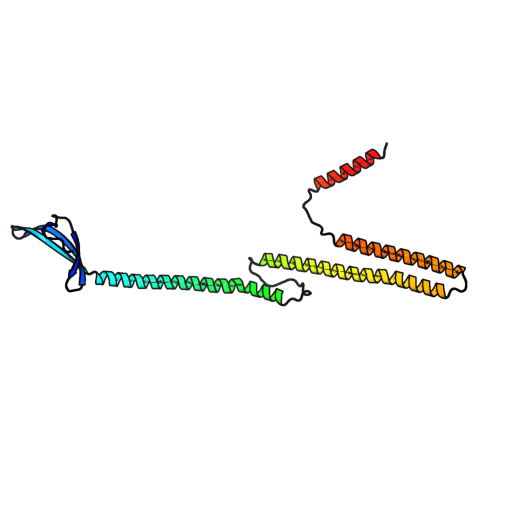06 35.851 1.00 92.69 187 VAL A CA 1
ATOM 1458 C C . VAL A 1 187 ? -22.209 8.221 35.811 1.00 92.69 187 VAL A C 1
ATOM 1460 O O . VAL A 1 187 ? -21.627 8.486 34.760 1.00 92.69 187 VAL A O 1
ATOM 1463 N N . ARG A 1 188 ? -21.540 7.834 36.906 1.00 92.06 188 ARG A N 1
ATOM 1464 C CA . ARG A 1 188 ? -20.067 7.757 36.934 1.00 92.06 188 ARG A CA 1
ATOM 1465 C C . ARG A 1 188 ? -19.506 6.814 35.870 1.00 92.06 188 ARG A C 1
ATOM 1467 O O . ARG A 1 188 ? -18.502 7.134 35.243 1.00 92.06 188 ARG A O 1
ATOM 1474 N N . LEU A 1 189 ? -20.146 5.667 35.650 1.00 91.88 189 LEU A N 1
ATOM 1475 C CA . LEU A 1 189 ? -19.729 4.728 34.612 1.00 91.88 189 LEU A CA 1
ATOM 1476 C C . LEU A 1 189 ? -19.855 5.349 33.211 1.00 91.88 189 LEU A C 1
ATOM 1478 O O . LEU A 1 189 ? -18.944 5.219 32.397 1.00 91.88 189 LEU A O 1
ATOM 1482 N N . THR A 1 190 ? -20.944 6.070 32.932 1.00 91.56 190 THR A N 1
ATOM 1483 C CA . THR A 1 190 ? -21.107 6.766 31.646 1.00 91.56 190 THR A CA 1
ATOM 1484 C C . THR A 1 190 ? -20.055 7.857 31.437 1.00 91.56 190 THR A C 1
ATOM 1486 O O . THR A 1 190 ? -19.484 7.947 30.352 1.00 91.56 190 THR A O 1
ATOM 1489 N N . GLU A 1 191 ? -19.714 8.623 32.476 1.00 92.62 191 GLU A N 1
ATOM 1490 C CA . GLU A 1 191 ? -18.640 9.625 32.422 1.00 92.62 191 GLU A CA 1
ATOM 1491 C C . GLU A 1 191 ? -17.272 8.987 32.153 1.00 92.62 191 GLU A C 1
ATOM 1493 O O . GLU A 1 191 ? -16.484 9.512 31.361 1.00 92.62 191 GLU A O 1
ATOM 1498 N N . GLN A 1 192 ? -16.992 7.833 32.765 1.00 90.62 192 GLN A N 1
ATOM 1499 C CA . GLN A 1 192 ? -15.767 7.068 32.520 1.00 90.62 192 GLN A CA 1
ATOM 1500 C C . GLN A 1 192 ? -15.687 6.572 31.070 1.00 90.62 192 GLN A C 1
ATOM 1502 O O . GLN A 1 192 ? -14.641 6.714 30.437 1.00 90.62 192 GLN A O 1
ATOM 1507 N N . LEU A 1 193 ? -16.787 6.047 30.520 1.00 91.06 193 LEU A N 1
ATOM 1508 C CA . LEU A 1 193 ? -16.852 5.594 29.127 1.00 91.06 193 LEU A CA 1
ATOM 1509 C C . LEU A 1 193 ? -16.643 6.750 28.134 1.00 91.06 193 LEU A C 1
ATOM 1511 O O . LEU A 1 193 ? -15.864 6.607 27.192 1.00 91.06 193 LEU A O 1
ATOM 1515 N N . LEU A 1 194 ? -17.276 7.904 28.371 1.00 88.38 194 LEU A N 1
ATOM 1516 C CA . LEU A 1 194 ? -17.108 9.109 27.546 1.00 88.38 194 LEU A CA 1
ATOM 1517 C C . LEU A 1 194 ? -15.683 9.671 27.627 1.00 88.38 194 LEU A C 1
ATOM 1519 O O . LEU A 1 194 ? -15.116 10.093 26.620 1.00 88.38 194 LEU A O 1
ATOM 1523 N N . SER A 1 195 ? -15.082 9.652 28.817 1.00 89.25 195 SER A N 1
ATOM 1524 C CA . SER A 1 195 ? -13.699 10.096 29.011 1.00 89.25 195 SER A CA 1
ATOM 1525 C C . SER A 1 195 ? -12.708 9.183 28.287 1.00 89.25 195 SER A C 1
ATOM 1527 O O . SER A 1 195 ? -11.751 9.663 27.679 1.00 89.25 195 SER A O 1
ATOM 1529 N N . TYR A 1 196 ? -12.947 7.869 28.313 1.00 87.19 196 TYR A N 1
ATOM 1530 C CA . TYR A 1 196 ? -12.114 6.893 27.618 1.00 87.19 196 TYR A CA 1
ATOM 1531 C C . TYR A 1 196 ? -12.182 7.042 26.091 1.00 87.19 196 TYR A C 1
ATOM 1533 O O . TYR A 1 196 ? -11.142 6.997 25.432 1.00 87.19 196 TYR A O 1
ATOM 1541 N N . GLU A 1 197 ? -13.376 7.265 25.527 1.00 85.81 197 GLU A N 1
ATOM 1542 C CA . GLU A 1 197 ? -13.540 7.544 24.092 1.00 85.81 197 GLU A CA 1
ATOM 1543 C C . GLU A 1 197 ? -12.768 8.804 23.690 1.00 85.81 197 GLU A C 1
ATOM 1545 O O . GLU A 1 197 ? -11.960 8.756 22.759 1.00 85.81 197 GLU A O 1
ATOM 1550 N N . ARG A 1 198 ? -12.908 9.884 24.469 1.00 84.06 198 ARG A N 1
ATOM 1551 C CA . ARG A 1 198 ? -12.239 11.154 24.185 1.00 84.06 198 ARG A CA 1
ATOM 1552 C C . ARG A 1 198 ? -10.719 11.015 24.160 1.00 84.06 198 ARG A C 1
ATOM 1554 O O . ARG A 1 198 ? -10.084 11.574 23.277 1.00 84.06 198 ARG A O 1
ATOM 1561 N N . ILE A 1 199 ? -10.128 10.276 25.101 1.00 84.81 199 ILE A N 1
ATOM 1562 C CA . ILE A 1 199 ? -8.671 10.054 25.138 1.00 84.81 199 ILE A CA 1
ATOM 1563 C C . ILE A 1 199 ? -8.215 9.210 23.944 1.00 84.81 199 ILE A C 1
ATOM 1565 O O . ILE A 1 199 ? -7.172 9.486 23.355 1.00 84.81 199 ILE A O 1
ATOM 1569 N N . ARG A 1 200 ? -8.996 8.193 23.569 1.00 78.75 200 ARG A N 1
ATOM 1570 C CA . ARG A 1 200 ? -8.667 7.299 22.455 1.00 78.75 200 ARG A CA 1
ATOM 1571 C C . ARG A 1 200 ? -8.704 8.009 21.095 1.00 78.75 200 ARG A C 1
ATOM 1573 O O . ARG A 1 200 ? -7.931 7.639 20.220 1.00 78.75 200 ARG A O 1
ATOM 1580 N N . ASN A 1 201 ? -9.569 9.008 20.922 1.00 75.69 201 ASN A N 1
ATOM 1581 C CA . ASN A 1 201 ? -9.752 9.729 19.657 1.00 75.69 201 ASN A CA 1
ATOM 1582 C C . ASN A 1 201 ? -8.745 10.885 19.448 1.00 75.69 201 ASN A C 1
ATOM 1584 O O . ASN A 1 201 ? -8.772 11.564 18.426 1.00 75.69 201 ASN A O 1
ATOM 1588 N N . ILE A 1 202 ? -7.837 11.135 20.401 1.00 78.19 202 ILE A N 1
ATOM 1589 C CA . ILE A 1 202 ? -6.782 12.143 20.234 1.00 78.19 202 ILE A CA 1
ATOM 1590 C C . ILE A 1 202 ? -5.671 11.542 19.358 1.00 78.19 202 ILE A C 1
ATOM 1592 O O . ILE A 1 202 ? -5.015 10.588 19.788 1.00 78.19 202 ILE A O 1
ATOM 1596 N N . PRO A 1 203 ? -5.405 12.082 18.151 1.00 64.69 203 PRO A N 1
ATOM 1597 C CA . PRO A 1 203 ? -4.334 11.583 17.299 1.00 64.69 203 PRO A CA 1
ATOM 1598 C C . PRO A 1 203 ? -2.982 11.817 17.978 1.00 64.69 203 PRO A C 1
ATOM 1600 O O . PRO A 1 203 ? -2.476 12.943 18.039 1.00 64.69 203 PRO A O 1
ATOM 1603 N N . VAL A 1 204 ? -2.385 10.735 18.486 1.00 64.19 204 VAL A N 1
ATOM 1604 C CA . VAL A 1 204 ? -1.046 10.748 19.082 1.00 64.19 204 VAL A CA 1
ATOM 1605 C C . VAL A 1 204 ? -0.032 10.968 17.967 1.00 64.19 204 VAL A C 1
ATOM 1607 O O . VAL A 1 204 ? 0.436 10.032 17.316 1.00 64.19 204 VAL A O 1
ATOM 1610 N N . HIS A 1 205 ? 0.315 12.230 17.740 1.00 60.09 205 HIS A N 1
ATOM 1611 C CA . HIS A 1 205 ? 1.429 12.581 16.880 1.00 60.09 205 HIS A CA 1
ATOM 1612 C C . HIS A 1 205 ? 2.713 12.135 17.575 1.00 60.09 205 HIS A C 1
ATOM 1614 O O . HIS A 1 205 ? 3.176 12.767 18.522 1.00 60.09 205 HIS A O 1
ATOM 1620 N N . LYS A 1 206 ? 3.288 11.021 17.113 1.00 58.19 206 LYS A N 1
ATOM 1621 C CA . LYS A 1 206 ? 4.617 10.579 17.540 1.00 58.19 206 LYS A CA 1
ATOM 1622 C C . LYS A 1 206 ? 5.657 11.528 16.948 1.00 58.19 206 LYS A C 1
ATOM 1624 O O . LYS A 1 206 ? 6.212 11.256 15.887 1.00 58.19 206 LYS A O 1
ATOM 1629 N N . GLN A 1 207 ? 5.890 12.656 17.611 1.00 56.22 207 GLN A N 1
ATOM 1630 C CA . GLN A 1 207 ? 7.062 13.475 17.336 1.00 56.22 207 GLN A CA 1
ATOM 1631 C C . GLN A 1 207 ? 8.277 12.863 18.048 1.00 56.22 207 GLN A C 1
ATOM 1633 O O . GLN A 1 207 ? 8.143 12.402 19.186 1.00 56.22 207 GLN A O 1
ATOM 1638 N N . PRO A 1 208 ? 9.458 12.823 17.407 1.00 57.88 208 PRO A N 1
ATOM 1639 C CA . PRO A 1 208 ? 10.686 12.434 18.082 1.00 57.88 208 PRO A CA 1
ATOM 1640 C C . PRO A 1 208 ? 11.008 13.506 19.127 1.00 57.88 208 PRO A C 1
ATOM 1642 O O . PRO A 1 208 ? 11.462 14.597 18.794 1.00 57.88 208 PRO A O 1
ATOM 1645 N N . HIS A 1 209 ? 10.724 13.222 20.393 1.00 63.62 209 HIS A N 1
ATOM 1646 C CA . HIS A 1 209 ? 11.154 14.069 21.495 1.00 63.62 209 HIS A CA 1
ATOM 1647 C C . HIS A 1 209 ? 12.538 13.612 21.962 1.00 63.62 209 HIS A C 1
ATOM 1649 O O . HIS A 1 209 ? 12.759 12.420 22.177 1.00 63.62 209 HIS A O 1
ATOM 1655 N N . GLU A 1 210 ? 13.468 14.556 22.133 1.00 76.81 210 GLU A N 1
ATOM 1656 C CA . GLU A 1 210 ? 14.714 14.316 22.865 1.00 76.81 210 GLU A CA 1
ATOM 1657 C C . GLU A 1 210 ? 14.349 13.960 24.312 1.00 76.81 210 GLU A C 1
ATOM 1659 O O . GLU A 1 210 ? 14.027 14.834 25.122 1.00 76.81 210 GLU A O 1
ATOM 1664 N N . PHE A 1 211 ? 14.349 12.659 24.618 1.00 73.19 211 PHE A N 1
ATOM 1665 C CA . PHE A 1 211 ? 13.981 12.116 25.928 1.00 73.19 211 PHE A CA 1
ATOM 1666 C C . PHE A 1 211 ? 14.755 12.788 27.070 1.00 73.19 211 PHE A C 1
ATOM 1668 O O . PHE A 1 211 ? 14.184 13.032 28.132 1.00 73.19 211 PHE A O 1
ATOM 1675 N N . ASP A 1 212 ? 16.001 13.187 26.823 1.00 77.75 212 ASP A N 1
ATOM 1676 C CA . ASP A 1 212 ? 16.856 13.848 27.809 1.00 77.75 212 ASP A CA 1
ATOM 1677 C C . ASP A 1 212 ? 16.288 15.194 28.280 1.00 77.75 212 ASP A C 1
ATOM 1679 O O . ASP A 1 212 ? 16.256 15.472 29.480 1.00 77.75 212 ASP A O 1
ATOM 1683 N N . LYS A 1 213 ? 15.748 16.013 27.366 1.00 75.25 213 LYS A N 1
ATOM 1684 C CA . LYS A 1 213 ? 15.118 17.295 27.728 1.00 75.25 213 LYS A CA 1
ATOM 1685 C C . LYS A 1 213 ? 13.801 17.099 28.468 1.00 75.25 213 LYS A C 1
ATOM 1687 O O . LYS A 1 213 ? 13.480 17.875 29.366 1.00 75.25 213 LYS A O 1
ATOM 1692 N N . PHE A 1 214 ? 13.047 16.061 28.115 1.00 78.06 214 PHE A N 1
ATOM 1693 C CA . PHE A 1 214 ? 11.785 15.744 28.778 1.00 78.06 214 PHE A CA 1
ATOM 1694 C C . PHE A 1 214 ? 12.008 15.294 30.228 1.00 78.06 214 PHE A C 1
ATOM 1696 O O . PHE A 1 214 ? 11.367 15.810 31.144 1.00 78.06 214 PHE A O 1
ATOM 1703 N N . ILE A 1 215 ? 12.969 14.394 30.451 1.00 81.25 215 ILE A N 1
ATOM 1704 C CA . ILE A 1 215 ? 13.322 13.910 31.789 1.00 81.25 215 ILE A CA 1
ATOM 1705 C C . ILE A 1 215 ? 13.924 15.034 32.642 1.00 81.25 215 ILE A C 1
ATOM 1707 O O . ILE A 1 215 ? 13.517 15.198 33.792 1.00 81.25 215 ILE A O 1
ATOM 1711 N N . ALA A 1 216 ? 14.802 15.873 32.079 1.00 80.62 216 ALA A N 1
ATOM 1712 C CA . ALA A 1 216 ? 15.338 17.048 32.774 1.00 80.62 216 ALA A CA 1
ATOM 1713 C C . ALA A 1 216 ? 14.242 18.067 33.154 1.00 80.62 216 ALA A C 1
ATOM 1715 O O . ALA A 1 216 ? 14.275 18.659 34.239 1.00 80.62 216 ALA A O 1
ATOM 1716 N N . GLY A 1 217 ? 13.232 18.243 32.297 1.00 78.56 217 GLY A N 1
ATOM 1717 C CA . GLY A 1 217 ? 12.074 19.097 32.569 1.00 78.56 217 GLY A CA 1
ATOM 1718 C C . GLY A 1 217 ? 11.192 18.568 33.704 1.00 78.56 217 GLY A C 1
ATOM 1719 O O . GLY A 1 217 ? 10.796 19.336 34.578 1.00 78.56 217 GLY A O 1
ATOM 1720 N N . ILE A 1 218 ? 10.937 17.257 33.748 1.00 81.44 218 ILE A N 1
ATOM 1721 C CA . ILE A 1 218 ? 10.158 16.640 34.834 1.00 81.44 218 ILE A CA 1
ATOM 1722 C C . ILE A 1 218 ? 10.929 16.693 36.155 1.00 81.44 218 ILE A C 1
ATOM 1724 O O . ILE A 1 218 ? 10.368 17.102 37.169 1.00 81.44 218 ILE A O 1
ATOM 1728 N N . LEU A 1 219 ? 12.216 16.335 36.156 1.00 78.81 219 LEU A N 1
ATOM 1729 C CA . LEU A 1 219 ? 13.047 16.360 37.363 1.00 78.81 219 LEU A CA 1
ATOM 1730 C C . LEU A 1 219 ? 13.166 17.768 37.950 1.00 78.81 219 LEU A C 1
ATOM 1732 O O . LEU A 1 219 ? 12.983 17.936 39.154 1.00 78.81 219 LEU A O 1
ATOM 1736 N N . SER A 1 220 ? 13.398 18.791 37.124 1.00 79.31 220 SER A N 1
ATOM 1737 C CA . SER A 1 220 ? 13.477 20.176 37.613 1.00 79.31 220 SER A CA 1
ATOM 1738 C C . SER A 1 220 ? 12.135 20.684 38.161 1.00 79.31 220 SER A C 1
ATOM 1740 O O . SER A 1 220 ? 12.100 21.338 39.208 1.00 79.31 220 SER A O 1
ATOM 1742 N N . ALA A 1 221 ? 11.014 20.313 37.531 1.00 76.75 221 ALA A N 1
ATOM 1743 C CA . ALA A 1 221 ? 9.676 20.626 38.026 1.00 76.75 221 ALA A CA 1
ATOM 1744 C C . ALA A 1 221 ? 9.363 19.922 39.360 1.00 76.75 221 ALA A C 1
ATOM 1746 O O . ALA A 1 221 ? 8.840 20.562 40.272 1.00 76.75 221 ALA A O 1
ATOM 1747 N N . GLN A 1 222 ? 9.725 18.643 39.515 1.00 74.31 222 GLN A N 1
ATOM 1748 C CA . GLN A 1 222 ? 9.506 17.887 40.754 1.00 74.31 222 GLN A CA 1
ATOM 1749 C C . GLN A 1 222 ? 10.369 18.426 41.906 1.00 74.31 222 GLN A C 1
ATOM 1751 O O . GLN A 1 222 ? 9.861 18.638 43.006 1.00 74.31 222 GLN A O 1
ATOM 1756 N N . ILE A 1 223 ? 11.653 18.702 41.646 1.00 76.31 223 ILE A N 1
ATOM 1757 C CA . ILE A 1 223 ? 12.610 19.197 42.648 1.00 76.31 223 ILE A CA 1
ATOM 1758 C C . ILE A 1 223 ? 12.197 20.586 43.154 1.00 76.31 223 ILE A C 1
ATOM 1760 O O . ILE A 1 223 ? 12.196 20.826 44.360 1.00 76.31 223 ILE A O 1
ATOM 1764 N N . SER A 1 224 ? 11.756 21.483 42.264 1.00 71.19 224 SER A N 1
ATOM 1765 C CA . SER A 1 224 ? 11.277 22.813 42.674 1.00 71.19 224 SER A CA 1
ATOM 1766 C C . SER A 1 224 ? 10.013 22.767 43.542 1.00 71.19 224 SER A C 1
ATOM 1768 O O . SER A 1 224 ? 9.800 23.650 44.371 1.00 71.19 224 SER A O 1
ATOM 1770 N N . LYS A 1 225 ? 9.180 21.732 43.374 1.00 73.44 225 LYS A N 1
ATOM 1771 C CA . LYS A 1 225 ? 7.943 21.538 44.137 1.00 73.44 225 LYS A CA 1
ATOM 1772 C C . LYS A 1 225 ? 8.213 21.002 45.544 1.00 73.44 225 LYS A C 1
ATOM 1774 O O . LYS A 1 225 ? 7.520 21.403 46.470 1.00 73.44 225 LYS A O 1
ATOM 1779 N N . VAL A 1 226 ? 9.234 20.155 45.694 1.00 70.06 226 VAL A N 1
ATOM 1780 C CA . VAL A 1 226 ? 9.701 19.646 46.996 1.00 70.06 226 VAL A CA 1
ATOM 1781 C C . VAL A 1 226 ? 10.408 20.748 47.788 1.00 70.06 226 VAL A C 1
ATOM 1783 O O . VAL A 1 226 ? 10.093 20.960 48.951 1.00 70.06 226 VAL A O 1
ATOM 1786 N N . LEU A 1 227 ? 11.265 21.543 47.140 1.00 68.38 227 LEU A N 1
ATOM 1787 C CA . LEU A 1 227 ? 11.969 22.656 47.793 1.00 68.38 227 LEU A CA 1
ATOM 1788 C C . LEU A 1 227 ? 11.047 23.809 48.229 1.00 68.38 227 LEU A C 1
ATOM 1790 O O . LEU A 1 227 ? 11.411 24.585 49.106 1.00 68.38 227 LEU A O 1
ATOM 1794 N N . LYS A 1 228 ? 9.858 23.945 47.627 1.00 62.91 228 LYS A N 1
ATOM 1795 C CA . LYS A 1 228 ? 8.855 24.952 48.017 1.00 62.91 228 LYS A CA 1
ATOM 1796 C C . LYS A 1 228 ? 7.870 24.483 49.090 1.00 62.91 228 LYS A C 1
ATOM 1798 O O . LYS A 1 228 ? 7.107 25.319 49.558 1.00 62.91 228 LYS A O 1
ATOM 1803 N N . SER A 1 229 ? 7.843 23.198 49.459 1.00 56.06 229 SER A N 1
ATOM 1804 C CA . SER A 1 229 ? 6.952 22.696 50.519 1.00 56.06 229 SER A CA 1
ATOM 1805 C C . SER A 1 229 ? 7.627 22.561 51.888 1.00 56.06 229 SER A C 1
ATOM 1807 O O . SER A 1 229 ? 6.995 22.055 52.809 1.00 56.06 229 SER A O 1
ATOM 1809 N N . GLU A 1 230 ? 8.890 22.975 52.020 1.00 54.69 230 GLU A N 1
ATOM 1810 C CA . GLU A 1 230 ? 9.663 22.969 53.276 1.00 54.69 230 GLU A CA 1
ATOM 1811 C C . GLU A 1 230 ? 9.887 24.376 53.872 1.00 54.69 230 GLU A C 1
ATOM 1813 O O . GLU A 1 230 ? 10.728 24.543 54.754 1.00 54.69 230 GLU A O 1
ATOM 1818 N N . VAL A 1 231 ? 9.126 25.388 53.432 1.00 46.25 231 VAL A N 1
ATOM 1819 C CA . VAL A 1 231 ? 9.119 26.739 54.030 1.00 46.25 231 VAL A CA 1
ATOM 1820 C C . VAL A 1 231 ? 7.710 27.132 54.443 1.00 46.25 231 VAL A C 1
ATOM 1822 O O . VAL A 1 231 ? 6.791 26.940 53.614 1.00 46.25 231 VAL A O 1
#

Radius of gyration: 51.47 Å; chains: 1; bounding box: 103×42×138 Å